Protein AF-A0A9Q8Q4P0-F1 (afdb_monomer_lite)

Sequence (207 aa):
MKGRLTILLLSALLSGCDQTVVKDISVDELSKNLDNPDYLIIDTRPDSLYFGFKDKDAARGGHIKGAMQFTTGWLDFIDENKFNSFVAEKGITKEKTLVFYDSNPDDLDRVTAEFAAKGYSVLAFKEFINYANSDYPMEKYPNYWMSVSPGWVNAALNGEKPESYTSDKKPVIFEVSWGEAEQSKSYSTHIKGAYHFNTDWIENAPV

Structure (mmCIF, N/CA/C/O backbone):
data_AF-A0A9Q8Q4P0-F1
#
_entry.id   AF-A0A9Q8Q4P0-F1
#
loop_
_atom_site.group_PDB
_atom_site.id
_atom_site.type_symbol
_atom_site.label_atom_id
_atom_site.label_alt_id
_atom_site.label_comp_id
_atom_site.label_asym_id
_atom_site.label_entity_id
_atom_site.label_seq_id
_atom_site.pdbx_PDB_ins_code
_atom_site.Cartn_x
_atom_site.Cartn_y
_atom_site.Cartn_z
_atom_site.occupancy
_atom_site.B_iso_or_equiv
_atom_site.auth_seq_id
_atom_site.auth_comp_id
_atom_site.auth_asym_id
_atom_site.auth_atom_id
_atom_site.pdbx_PDB_model_num
ATOM 1 N N . MET A 1 1 ? 9.573 45.483 64.066 1.00 41.41 1 MET A N 1
ATOM 2 C CA . MET A 1 1 ? 8.851 45.192 62.808 1.00 41.41 1 MET A CA 1
ATOM 3 C C . MET A 1 1 ? 9.676 44.215 61.982 1.00 41.41 1 MET A C 1
ATOM 5 O O . MET A 1 1 ? 10.711 44.606 61.466 1.00 41.41 1 MET A O 1
ATOM 9 N N . LYS A 1 2 ? 9.284 42.939 61.920 1.00 37.47 2 LYS A N 1
ATOM 10 C CA . LYS A 1 2 ? 9.873 41.940 61.013 1.00 37.47 2 LYS A CA 1
ATOM 11 C C . LYS A 1 2 ? 8.716 41.327 60.228 1.00 37.47 2 LYS A C 1
ATOM 13 O O . LYS A 1 2 ? 7.885 40.641 60.815 1.00 37.47 2 LYS A O 1
ATOM 18 N N . GLY A 1 3 ? 8.611 41.682 58.948 1.00 38.00 3 GLY A N 1
ATOM 19 C CA . GLY A 1 3 ? 7.573 41.184 58.048 1.00 38.00 3 GLY A CA 1
ATOM 20 C C . GLY A 1 3 ? 7.819 39.717 57.706 1.00 38.00 3 GLY A C 1
ATOM 21 O O . GLY A 1 3 ? 8.943 39.336 57.386 1.00 38.00 3 GLY A O 1
ATOM 22 N N . ARG A 1 4 ? 6.774 38.893 57.808 1.00 42.78 4 ARG A N 1
ATOM 23 C CA . ARG A 1 4 ? 6.768 37.522 57.289 1.00 42.78 4 ARG A CA 1
ATOM 24 C C . ARG A 1 4 ? 6.482 37.585 55.790 1.00 42.78 4 ARG A C 1
ATOM 26 O O . ARG A 1 4 ? 5.443 38.096 55.389 1.00 42.78 4 ARG A O 1
ATOM 33 N N . LEU A 1 5 ? 7.418 37.083 54.992 1.00 37.91 5 LEU A N 1
ATOM 34 C CA . LEU A 1 5 ? 7.268 36.901 53.554 1.00 37.91 5 LEU A CA 1
ATOM 35 C C . LEU A 1 5 ? 6.547 35.568 53.316 1.00 37.91 5 LEU A C 1
ATOM 37 O O . LEU A 1 5 ? 7.094 34.505 53.605 1.00 37.91 5 LEU A O 1
ATOM 41 N N . THR A 1 6 ? 5.306 35.629 52.845 1.00 40.50 6 THR A N 1
ATOM 42 C CA . THR A 1 6 ? 4.522 34.453 52.452 1.00 40.50 6 THR A CA 1
ATOM 43 C C . THR A 1 6 ? 4.899 34.083 51.019 1.00 40.50 6 THR A C 1
ATOM 45 O O . THR A 1 6 ? 4.627 34.844 50.095 1.00 40.50 6 THR A O 1
ATOM 48 N N . ILE A 1 7 ? 5.546 32.933 50.828 1.00 44.22 7 ILE A N 1
ATOM 49 C CA . ILE A 1 7 ? 5.827 32.375 49.500 1.00 44.22 7 ILE A CA 1
ATOM 50 C C . ILE A 1 7 ? 4.577 31.612 49.052 1.00 44.22 7 ILE A C 1
ATOM 52 O O . ILE A 1 7 ? 4.238 30.580 49.630 1.00 44.22 7 ILE A O 1
ATOM 56 N N . LEU A 1 8 ? 3.879 32.135 48.042 1.00 40.22 8 LEU A N 1
ATOM 57 C CA . LEU A 1 8 ? 2.845 31.402 47.314 1.00 40.22 8 LEU A CA 1
ATOM 58 C C . LEU A 1 8 ? 3.550 30.467 46.318 1.00 40.22 8 LEU A C 1
ATOM 60 O O . LEU A 1 8 ? 4.128 30.925 45.333 1.00 40.22 8 LEU A O 1
ATOM 64 N N . LEU A 1 9 ? 3.524 29.162 46.582 1.00 41.47 9 LEU A N 1
ATOM 65 C CA . LEU A 1 9 ? 3.905 28.139 45.609 1.00 41.47 9 LEU A CA 1
ATOM 66 C C . LEU A 1 9 ? 2.768 27.998 44.594 1.00 41.47 9 LEU A C 1
ATOM 68 O O . LEU A 1 9 ? 1.732 27.404 44.881 1.00 41.47 9 LEU A O 1
ATOM 72 N N . LEU A 1 10 ? 2.962 28.583 43.415 1.00 41.59 10 LEU A N 1
ATOM 73 C CA . LEU A 1 10 ? 2.099 28.381 42.260 1.00 41.59 10 LEU A CA 1
ATOM 74 C C . LEU A 1 10 ? 2.480 27.033 41.629 1.00 41.59 10 LEU A C 1
ATOM 76 O O . LEU A 1 10 ? 3.472 26.929 40.910 1.00 41.59 10 LEU A O 1
ATOM 80 N N . SER A 1 11 ? 1.735 25.977 41.949 1.00 46.56 11 SER A N 1
ATOM 81 C CA . SER A 1 11 ? 1.885 24.670 41.312 1.00 46.56 11 SER A CA 1
ATOM 82 C C . SER A 1 11 ? 1.412 24.755 39.862 1.00 46.56 11 SER A C 1
ATOM 84 O O . SER A 1 11 ? 0.212 24.781 39.591 1.00 46.56 11 SER A O 1
ATOM 86 N N . ALA A 1 12 ? 2.364 24.811 38.931 1.00 48.69 12 ALA A N 1
ATOM 87 C CA . ALA A 1 12 ? 2.112 24.593 37.516 1.00 48.69 12 ALA A CA 1
ATOM 88 C C . ALA A 1 12 ? 1.668 23.135 37.318 1.00 48.69 12 ALA A C 1
ATOM 90 O O . ALA A 1 12 ? 2.467 22.207 37.434 1.00 48.69 12 ALA A O 1
ATOM 91 N N . LEU A 1 13 ? 0.378 22.936 37.049 1.00 44.25 13 LEU A N 1
ATOM 92 C CA . LEU A 1 13 ? -0.150 21.685 36.515 1.00 44.25 13 LEU A CA 1
ATOM 93 C C . LEU A 1 13 ? 0.353 21.554 35.073 1.00 44.25 13 LEU A C 1
ATOM 95 O O . LEU A 1 13 ? -0.259 22.062 34.136 1.00 44.25 13 LEU A O 1
ATOM 99 N N . LEU A 1 14 ? 1.501 20.899 34.907 1.00 47.03 14 LEU A N 1
ATOM 100 C CA . LEU A 1 14 ? 1.898 20.323 33.629 1.00 47.03 14 LEU A CA 1
ATOM 101 C C . LEU A 1 14 ? 0.852 19.256 33.299 1.00 47.03 14 LEU A C 1
ATOM 103 O O . LEU A 1 14 ? 0.853 18.176 33.886 1.00 47.03 14 LEU A O 1
ATOM 107 N N . SER A 1 15 ? -0.086 19.598 32.415 1.00 50.66 15 SER A N 1
ATOM 108 C CA . SER A 1 15 ? -0.970 18.611 31.799 1.00 50.66 15 SER A CA 1
ATOM 109 C C . SER A 1 15 ? -0.067 17.646 31.041 1.00 50.66 15 SER A C 1
ATOM 111 O O . SER A 1 15 ? 0.605 18.044 30.090 1.00 50.66 15 SER A O 1
ATOM 113 N N . GLY A 1 16 ? 0.041 16.418 31.546 1.00 46.06 16 GLY A N 1
ATOM 114 C CA . GLY A 1 16 ? 0.789 15.363 30.884 1.00 46.06 16 GLY A CA 1
ATOM 115 C C . GLY A 1 16 ? 0.245 15.166 29.474 1.00 46.06 16 GLY A C 1
ATOM 116 O O . GLY A 1 16 ? -0.963 15.247 29.256 1.00 46.06 16 GLY A O 1
ATOM 117 N N . CYS A 1 17 ? 1.138 14.925 28.516 1.00 46.09 17 CYS A N 1
ATOM 118 C CA . CYS A 1 17 ? 0.748 14.259 27.283 1.00 46.09 17 CYS A CA 1
ATOM 119 C C . CYS A 1 17 ? 0.148 12.911 27.686 1.00 46.09 17 CYS A C 1
ATOM 121 O O . CYS A 1 17 ? 0.896 11.995 28.029 1.00 46.09 17 CYS A O 1
ATOM 123 N N . ASP A 1 18 ? -1.178 12.797 27.680 1.00 48.81 18 ASP A N 1
ATOM 124 C CA . ASP A 1 18 ? -1.826 11.496 27.620 1.00 48.81 18 ASP A CA 1
ATOM 125 C C . ASP A 1 18 ? -1.389 10.881 26.292 1.00 48.81 18 ASP A C 1
ATOM 127 O O . ASP A 1 18 ? -1.921 11.197 25.227 1.00 48.81 18 ASP A O 1
ATOM 131 N N . GLN A 1 19 ? -0.351 10.045 26.344 1.00 53.78 19 GLN A N 1
ATOM 132 C CA . GLN A 1 19 ? -0.076 9.111 25.268 1.00 53.78 19 GLN A CA 1
ATOM 133 C C . GLN A 1 19 ? -1.293 8.197 25.207 1.00 53.78 19 GLN A C 1
ATOM 135 O O . GLN A 1 19 ? -1.475 7.308 26.039 1.00 53.78 19 GLN A O 1
ATOM 140 N N . THR A 1 20 ? -2.190 8.499 24.275 1.00 64.62 20 THR A N 1
ATOM 141 C CA . THR A 1 20 ? -3.360 7.685 23.991 1.00 64.62 20 THR A CA 1
ATOM 142 C C . THR A 1 20 ? -2.843 6.333 23.528 1.00 64.62 20 THR A C 1
ATOM 144 O O . THR A 1 20 ? -2.327 6.193 22.425 1.00 64.62 20 THR A O 1
ATOM 147 N N . VAL A 1 21 ? -2.911 5.342 24.418 1.00 82.31 21 VAL A N 1
ATOM 148 C CA . VAL A 1 21 ? -2.514 3.970 24.104 1.00 82.31 21 VAL A CA 1
ATOM 149 C C . VAL A 1 21 ? -3.413 3.482 22.972 1.00 82.31 21 VAL A C 1
ATOM 151 O O . VAL A 1 21 ? -4.624 3.327 23.164 1.00 82.31 21 VAL A O 1
ATOM 154 N N . VAL A 1 22 ? -2.823 3.276 21.793 1.00 93.75 22 VAL A N 1
ATOM 155 C CA . VAL A 1 22 ? -3.514 2.705 20.635 1.00 93.75 22 VAL A CA 1
ATOM 156 C C . VAL A 1 22 ? -3.961 1.293 21.001 1.00 93.75 22 VAL A C 1
ATOM 158 O O . VAL A 1 22 ? -3.183 0.502 21.535 1.00 93.75 22 VAL A O 1
ATOM 161 N N . LYS A 1 23 ? -5.239 0.993 20.762 1.00 96.94 23 LYS A N 1
ATOM 162 C CA . LYS A 1 23 ? -5.812 -0.325 21.047 1.00 96.94 23 LYS A CA 1
ATOM 163 C C . LYS A 1 23 ? -5.684 -1.227 19.830 1.00 96.94 23 LYS A C 1
ATOM 165 O O . LYS A 1 23 ? -5.865 -0.777 18.702 1.00 96.94 23 LYS A O 1
ATOM 170 N N . ASP A 1 24 ? -5.459 -2.507 20.082 1.00 98.06 24 ASP A N 1
ATOM 171 C CA . ASP A 1 24 ? -5.477 -3.523 19.038 1.00 98.06 24 ASP A CA 1
ATOM 172 C C . ASP A 1 24 ? -6.920 -3.972 18.760 1.00 98.06 24 ASP A C 1
ATOM 174 O O . ASP A 1 24 ? -7.733 -4.070 19.684 1.00 98.06 24 ASP A O 1
ATOM 178 N N . ILE A 1 25 ? -7.231 -4.270 17.497 1.00 98.56 25 ILE A N 1
ATOM 179 C CA . ILE A 1 25 ? -8.488 -4.909 17.083 1.00 98.56 25 ILE A CA 1
ATOM 180 C C . ILE A 1 25 ? -8.227 -6.367 16.696 1.00 98.56 25 ILE A C 1
ATOM 182 O O . ILE A 1 25 ? -7.258 -6.684 16.006 1.00 98.56 25 ILE A O 1
ATOM 186 N N . SER A 1 26 ? -9.095 -7.272 17.147 1.00 98.44 26 SER A N 1
ATOM 187 C CA . SER A 1 26 ? -9.004 -8.694 16.793 1.00 98.44 26 SER A CA 1
ATOM 188 C C . SER A 1 26 ? -9.532 -8.970 15.381 1.00 98.44 26 SER A C 1
ATOM 190 O O . SER A 1 26 ? -10.348 -8.216 14.849 1.00 98.44 26 SER A O 1
ATOM 192 N N . VAL A 1 27 ? -9.136 -10.103 14.794 1.00 98.12 27 VAL A N 1
ATOM 193 C CA . VAL A 1 27 ? -9.682 -10.575 13.507 1.00 98.12 27 VAL A CA 1
ATOM 194 C C . VAL A 1 27 ? -11.208 -10.705 13.554 1.00 98.12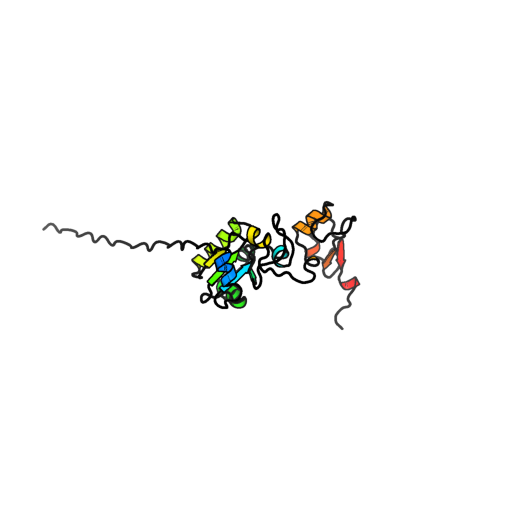 27 VAL A C 1
ATOM 196 O O . VAL A 1 27 ? -11.888 -10.291 12.614 1.00 98.12 27 VAL A O 1
ATOM 199 N N . ASP A 1 28 ? -11.756 -11.228 14.653 1.00 97.88 28 ASP A N 1
ATOM 200 C CA . ASP A 1 28 ? -13.200 -11.411 14.830 1.00 97.88 28 ASP A CA 1
ATOM 201 C C . ASP A 1 28 ? -13.952 -10.077 14.874 1.00 97.88 28 ASP A C 1
ATOM 203 O O . ASP A 1 28 ? -15.042 -9.945 14.314 1.00 97.88 28 ASP A O 1
ATOM 207 N N . GLU A 1 29 ? -13.391 -9.082 15.561 1.00 98.25 29 GLU A N 1
ATOM 208 C CA . GLU A 1 29 ? -13.991 -7.753 15.678 1.00 98.25 29 GLU A CA 1
ATOM 209 C C . GLU A 1 29 ? -13.895 -6.970 14.369 1.00 98.25 29 GLU A C 1
ATOM 211 O O . GLU A 1 29 ? -14.890 -6.380 13.943 1.00 98.25 29 GLU A O 1
ATOM 216 N N . LEU A 1 30 ? -12.749 -7.033 13.685 1.00 98.50 30 LEU A N 1
ATOM 217 C CA . LEU A 1 30 ? -12.594 -6.461 12.350 1.00 98.50 30 LEU A CA 1
ATOM 218 C C . LEU A 1 30 ? -13.595 -7.082 11.371 1.00 98.50 30 LEU A C 1
ATOM 220 O O . LEU A 1 30 ? -14.296 -6.366 10.659 1.00 98.50 30 LEU A O 1
ATOM 224 N N . SER A 1 31 ? -13.721 -8.412 11.387 1.00 97.62 31 SER A N 1
ATOM 225 C CA . SER A 1 31 ? -14.616 -9.151 10.488 1.00 97.62 31 SER A CA 1
ATOM 226 C C . SER A 1 31 ? -16.087 -8.763 10.665 1.00 97.62 31 SER A C 1
ATOM 228 O O . SER A 1 31 ? -16.830 -8.718 9.688 1.00 97.62 31 SER A O 1
ATOM 230 N N . LYS A 1 32 ? -16.514 -8.430 11.890 1.00 98.06 32 LYS A N 1
ATOM 231 C CA . LYS A 1 32 ? -17.877 -7.940 12.175 1.00 98.06 32 LYS A CA 1
ATOM 232 C C . LYS A 1 32 ? -18.133 -6.521 11.663 1.00 98.06 32 LYS A C 1
ATOM 234 O O . LYS A 1 32 ? -19.293 -6.151 11.509 1.00 98.06 32 LYS A O 1
ATOM 239 N N . ASN A 1 33 ? -17.081 -5.741 11.417 1.00 98.19 33 ASN A N 1
ATOM 240 C CA . ASN A 1 33 ? -17.166 -4.330 11.044 1.00 98.19 33 ASN A CA 1
ATOM 241 C C . ASN A 1 33 ? -16.731 -4.041 9.595 1.00 98.19 33 ASN A C 1
ATOM 243 O O . ASN A 1 33 ? -16.664 -2.875 9.225 1.00 98.19 33 ASN A O 1
ATOM 247 N N . LEU A 1 34 ? -16.482 -5.060 8.758 1.00 97.88 34 LEU A N 1
ATOM 248 C CA . LEU A 1 34 ? -16.036 -4.863 7.365 1.00 97.88 34 LEU A CA 1
ATOM 249 C C . LEU A 1 34 ? -16.976 -3.978 6.537 1.00 97.88 34 LEU A C 1
ATOM 251 O O . LEU A 1 34 ? -16.515 -3.172 5.738 1.00 97.88 34 LEU A O 1
ATOM 255 N N . ASP A 1 35 ? -18.287 -4.125 6.735 1.00 96.88 35 ASP A N 1
ATOM 256 C CA . ASP A 1 35 ? -19.305 -3.349 6.022 1.00 96.88 35 ASP A CA 1
ATOM 257 C C . ASP A 1 35 ? -19.925 -2.247 6.923 1.00 96.88 35 ASP A C 1
ATOM 259 O O . ASP A 1 35 ? -20.981 -1.698 6.603 1.00 96.88 35 ASP A O 1
ATOM 263 N N . ASN A 1 36 ? -19.301 -1.928 8.069 1.00 97.81 36 ASN A N 1
ATOM 264 C CA . ASN A 1 36 ? -19.770 -0.882 8.981 1.00 97.81 36 ASN A CA 1
ATOM 265 C C . ASN A 1 36 ? -19.296 0.506 8.495 1.00 97.81 36 ASN A C 1
ATOM 267 O O . ASN A 1 36 ? -18.091 0.754 8.494 1.00 97.81 36 ASN A O 1
ATOM 271 N N . PRO A 1 37 ? -20.201 1.438 8.132 1.00 96.12 37 PRO A N 1
ATOM 272 C CA . PRO A 1 37 ? -19.820 2.751 7.598 1.00 96.12 37 PRO A CA 1
ATOM 273 C C . PRO A 1 37 ? -19.101 3.662 8.607 1.00 96.12 37 PRO A C 1
ATOM 275 O O . PRO A 1 37 ? -18.442 4.619 8.191 1.00 96.12 37 PRO A O 1
ATOM 278 N N . ASP A 1 38 ? -19.208 3.369 9.906 1.00 97.38 38 ASP A N 1
ATOM 279 C CA . ASP A 1 38 ? -18.510 4.105 10.965 1.00 97.38 38 ASP A CA 1
ATOM 280 C C . ASP A 1 38 ? -17.034 3.685 11.080 1.00 97.38 38 ASP A C 1
ATOM 282 O O . ASP A 1 38 ? -16.240 4.370 11.728 1.00 97.38 38 ASP A O 1
ATOM 286 N N . TYR A 1 39 ? -16.648 2.576 10.440 1.00 98.38 39 TYR A N 1
ATOM 287 C CA . TYR A 1 39 ? -15.279 2.079 10.400 1.00 98.38 39 TYR A CA 1
ATOM 288 C C . TYR A 1 39 ? -14.638 2.413 9.057 1.00 98.38 39 TYR A C 1
ATOM 290 O O . TYR A 1 39 ? -15.251 2.312 7.994 1.00 98.38 39 TYR A O 1
ATOM 298 N N . LEU A 1 40 ? -13.366 2.794 9.102 1.00 98.56 40 LEU A N 1
ATOM 299 C CA . LEU A 1 40 ? -12.539 2.938 7.914 1.00 98.56 40 LEU A CA 1
ATOM 300 C C . LEU A 1 40 ? -11.301 2.070 8.070 1.00 98.56 40 LEU A C 1
ATOM 302 O O . LEU A 1 40 ? -10.452 2.338 8.918 1.00 98.56 40 LEU A O 1
ATOM 306 N N . ILE A 1 41 ? -11.216 1.030 7.247 1.00 98.81 41 ILE A N 1
ATOM 307 C CA . ILE A 1 41 ? -10.069 0.128 7.203 1.00 98.81 41 ILE A CA 1
ATOM 308 C C . ILE A 1 41 ? -9.043 0.724 6.241 1.00 98.81 41 ILE A C 1
ATOM 310 O O . ILE A 1 41 ? -9.385 1.111 5.121 1.00 98.81 41 ILE A O 1
ATOM 314 N N . ILE A 1 42 ? -7.796 0.825 6.683 1.00 98.88 42 ILE A N 1
ATOM 315 C CA . ILE A 1 42 ? -6.738 1.545 5.980 1.00 98.88 42 ILE A CA 1
ATOM 316 C C . ILE A 1 42 ? -5.518 0.632 5.861 1.00 98.88 42 ILE A C 1
ATOM 318 O O . ILE A 1 42 ? -4.913 0.258 6.864 1.00 98.88 42 ILE A O 1
ATOM 322 N N . ASP A 1 43 ? -5.176 0.280 4.622 1.00 98.88 43 ASP A N 1
ATOM 323 C CA . ASP A 1 43 ? -3.937 -0.420 4.283 1.00 98.88 43 ASP A CA 1
ATOM 324 C C . ASP A 1 43 ? -2.793 0.588 4.200 1.00 98.88 43 ASP A C 1
ATOM 326 O O . ASP A 1 43 ? -2.852 1.524 3.388 1.00 98.88 43 ASP A O 1
ATOM 330 N N . THR A 1 44 ? -1.766 0.400 5.029 1.00 98.62 44 THR A N 1
ATOM 331 C CA . THR A 1 44 ? -0.605 1.298 5.068 1.00 98.62 44 THR A CA 1
ATOM 332 C C . THR A 1 44 ? 0.651 0.746 4.413 1.00 98.62 44 THR A C 1
ATOM 334 O O . THR A 1 44 ? 1.671 1.441 4.316 1.00 98.62 44 THR A O 1
ATOM 337 N N . ARG A 1 45 ? 0.544 -0.454 3.844 1.00 98.56 45 ARG A N 1
ATOM 338 C CA . ARG A 1 45 ? 1.635 -1.123 3.140 1.00 98.56 45 ARG A CA 1
ATOM 339 C C . ARG A 1 45 ? 1.936 -0.444 1.795 1.00 98.56 45 ARG A C 1
ATOM 341 O O . ARG A 1 45 ? 1.153 0.378 1.311 1.00 98.56 45 ARG A O 1
ATOM 348 N N . PRO A 1 46 ? 3.060 -0.795 1.142 1.00 97.06 46 PRO A N 1
ATOM 349 C CA . PRO A 1 46 ? 3.383 -0.307 -0.194 1.00 97.06 46 PRO A CA 1
ATOM 350 C C . PRO A 1 46 ? 2.302 -0.599 -1.240 1.00 97.06 46 PRO A C 1
ATOM 352 O O . PRO A 1 46 ? 1.700 -1.675 -1.259 1.00 97.06 46 PRO A O 1
ATOM 355 N N . ASP A 1 47 ? 2.161 0.319 -2.195 1.00 96.06 47 ASP A N 1
ATOM 356 C CA . ASP A 1 47 ? 1.107 0.313 -3.212 1.00 96.06 47 ASP A CA 1
ATOM 357 C C . ASP A 1 47 ? 0.968 -1.007 -3.973 1.00 96.06 47 ASP A C 1
ATOM 359 O O . ASP A 1 47 ? -0.139 -1.494 -4.181 1.00 96.06 47 ASP A O 1
ATOM 363 N N . SER A 1 48 ? 2.083 -1.647 -4.334 1.00 97.00 48 SER A N 1
ATOM 364 C CA . SER A 1 48 ? 2.044 -2.935 -5.032 1.00 97.00 48 SER A CA 1
ATOM 365 C C . SER A 1 48 ? 1.337 -4.027 -4.219 1.00 97.00 48 SER A C 1
ATOM 367 O O . SER A 1 48 ? 0.634 -4.864 -4.789 1.00 97.00 48 SER A O 1
ATOM 369 N N . LEU A 1 49 ? 1.508 -4.027 -2.892 1.00 98.06 49 LEU A N 1
ATOM 370 C CA . LEU A 1 49 ? 0.872 -5.008 -2.012 1.00 98.06 49 LEU A CA 1
ATOM 371 C C . LEU A 1 49 ? -0.630 -4.747 -1.899 1.00 98.06 49 LEU A C 1
ATOM 373 O O . LEU A 1 49 ? -1.413 -5.688 -2.032 1.00 98.06 49 LEU A O 1
ATOM 377 N N . TYR A 1 50 ? -1.026 -3.476 -1.764 1.00 98.50 50 TYR A N 1
ATOM 378 C CA . TYR A 1 50 ? -2.431 -3.073 -1.849 1.00 98.50 50 TYR A CA 1
ATOM 379 C C . TYR A 1 50 ? -3.033 -3.500 -3.196 1.00 98.50 50 TYR A C 1
ATOM 381 O O . TYR A 1 50 ? -4.105 -4.100 -3.239 1.00 98.50 50 TYR A O 1
ATOM 389 N N . PHE A 1 51 ? -2.328 -3.285 -4.310 1.00 98.38 51 PHE A N 1
ATOM 390 C CA . PHE A 1 51 ? -2.866 -3.582 -5.637 1.00 98.38 51 PHE A CA 1
ATOM 391 C C . PHE A 1 51 ? -3.127 -5.064 -5.885 1.00 98.38 51 PHE A C 1
ATOM 393 O O . PHE A 1 51 ? -4.085 -5.394 -6.585 1.00 98.38 51 PHE A O 1
ATOM 400 N N . GLY A 1 52 ? -2.318 -5.963 -5.328 1.00 98.25 52 GLY A N 1
ATOM 401 C CA . GLY A 1 52 ? -2.557 -7.394 -5.501 1.00 98.25 52 GLY A CA 1
ATOM 402 C C . GLY A 1 52 ? -1.356 -8.305 -5.325 1.00 98.25 52 GLY A C 1
ATOM 403 O O . GLY A 1 52 ? -1.556 -9.519 -5.266 1.00 98.25 52 GLY A O 1
ATOM 404 N N . PHE A 1 53 ? -0.139 -7.761 -5.239 1.00 98.44 53 PHE A N 1
ATOM 405 C CA . PHE A 1 53 ? 1.047 -8.568 -4.966 1.00 98.44 53 PHE A CA 1
ATOM 406 C C . PHE A 1 53 ? 1.000 -9.136 -3.546 1.00 98.44 53 PHE A C 1
ATOM 408 O O . PHE A 1 53 ? 0.434 -8.530 -2.631 1.00 98.44 53 PHE A O 1
ATOM 415 N N . LYS A 1 54 ? 1.583 -10.321 -3.358 1.00 97.56 54 LYS A N 1
ATOM 416 C CA . LYS A 1 54 ? 1.661 -10.946 -2.037 1.00 97.56 54 LYS A CA 1
ATOM 417 C C . LYS A 1 54 ? 2.723 -10.295 -1.169 1.00 97.56 54 LYS A C 1
ATOM 419 O O . LYS A 1 54 ? 3.809 -9.951 -1.632 1.00 97.56 54 LYS A O 1
ATOM 424 N N . ASP A 1 55 ? 2.399 -10.207 0.113 1.00 96.69 55 ASP A N 1
ATOM 425 C CA . ASP A 1 55 ? 3.390 -9.959 1.149 1.00 96.69 55 ASP A CA 1
ATOM 426 C C . ASP A 1 55 ? 4.323 -11.172 1.318 1.00 96.69 55 ASP A C 1
ATOM 428 O O . ASP A 1 55 ? 3.969 -12.288 0.925 1.00 96.69 55 ASP A O 1
ATOM 432 N N . LYS A 1 56 ? 5.498 -10.968 1.922 1.00 91.38 56 LYS A N 1
ATOM 433 C CA . LYS A 1 56 ? 6.589 -11.953 2.017 1.00 91.38 56 LYS A CA 1
ATOM 434 C C . LYS A 1 56 ? 6.162 -13.285 2.647 1.00 91.38 56 LYS A C 1
ATOM 436 O O . LYS A 1 56 ? 6.683 -14.322 2.246 1.00 91.38 56 LYS A O 1
ATOM 441 N N . ASP A 1 57 ? 5.173 -13.262 3.537 1.00 96.00 57 ASP A N 1
ATOM 442 C CA . ASP A 1 57 ? 4.661 -14.441 4.250 1.00 96.00 57 ASP A CA 1
ATO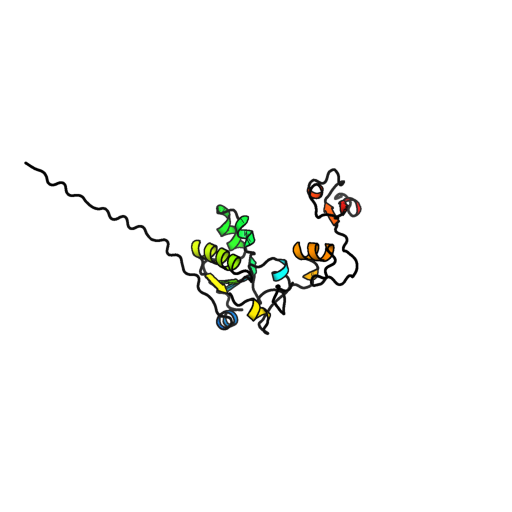M 443 C C . ASP A 1 57 ? 3.149 -14.665 4.049 1.00 96.00 57 ASP A C 1
ATOM 445 O O . ASP A 1 57 ? 2.520 -15.458 4.755 1.00 96.00 57 ASP A O 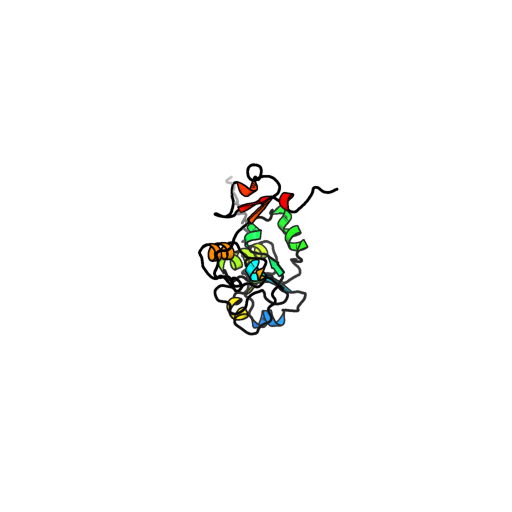1
ATOM 449 N N . ALA A 1 58 ? 2.552 -13.970 3.074 1.00 97.88 58 ALA A N 1
ATOM 450 C CA . ALA A 1 58 ? 1.134 -14.081 2.762 1.00 97.88 58 ALA A CA 1
ATOM 451 C C . ALA A 1 58 ? 0.874 -15.092 1.630 1.00 97.88 58 ALA A C 1
ATOM 453 O O . ALA A 1 58 ? 1.505 -15.079 0.570 1.00 97.88 58 ALA A O 1
ATOM 454 N N . ALA A 1 59 ? -0.127 -15.947 1.821 1.00 97.62 59 ALA A N 1
ATOM 455 C CA . ALA A 1 59 ? -0.613 -16.899 0.829 1.00 97.62 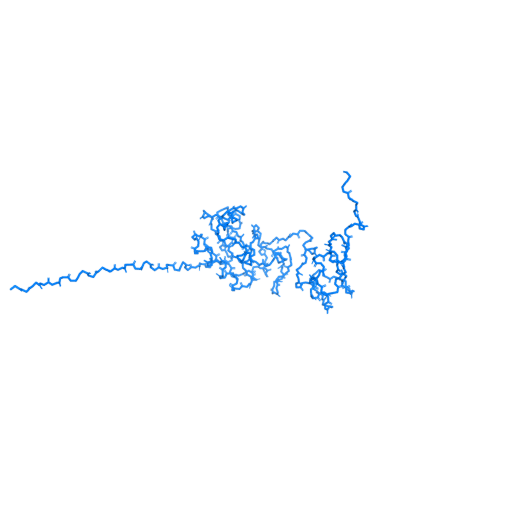59 ALA A CA 1
ATOM 456 C C . ALA A 1 59 ? -1.419 -16.202 -0.277 1.00 97.62 59 ALA A C 1
ATOM 458 O O . ALA A 1 59 ? -1.424 -16.654 -1.426 1.00 97.62 59 ALA A O 1
ATOM 459 N N . ARG A 1 60 ? -2.078 -15.087 0.062 1.00 97.81 60 ARG A N 1
ATOM 460 C CA . ARG A 1 60 ? -2.920 -14.275 -0.825 1.00 97.81 60 ARG A CA 1
ATOM 461 C C . ARG A 1 60 ? -2.426 -12.829 -0.845 1.00 97.81 60 ARG A C 1
ATOM 463 O O . ARG A 1 60 ? -1.925 -12.327 0.154 1.00 97.81 60 ARG A O 1
ATOM 470 N N . GLY A 1 61 ? -2.539 -12.185 -2.004 1.00 97.81 61 GLY A N 1
ATOM 471 C CA . GLY A 1 61 ? -2.131 -10.794 -2.211 1.00 97.81 61 GLY A CA 1
ATOM 472 C C . GLY A 1 61 ? -3.331 -9.862 -2.309 1.00 97.81 61 GLY A C 1
ATOM 473 O O . GLY A 1 61 ? -4.468 -10.327 -2.428 1.00 97.81 61 GLY A O 1
ATOM 474 N N . GLY A 1 62 ? -3.065 -8.558 -2.285 1.00 98.44 62 GLY A N 1
ATOM 475 C CA . GLY A 1 62 ? -4.095 -7.526 -2.221 1.00 98.44 62 GLY A CA 1
ATOM 476 C C . GLY A 1 62 ? -4.370 -7.067 -0.795 1.00 98.44 62 GLY A C 1
ATOM 477 O O . GLY A 1 62 ? -3.531 -7.235 0.093 1.00 98.44 62 GLY A O 1
ATOM 478 N N . HIS A 1 63 ? -5.548 -6.497 -0.584 1.00 98.81 63 HIS A N 1
ATOM 479 C CA . HIS A 1 63 ? -5.953 -5.800 0.634 1.00 98.81 63 HIS A CA 1
ATOM 480 C C . HIS A 1 63 ? -7.207 -6.418 1.257 1.00 98.81 63 HIS A C 1
ATOM 482 O O . HIS A 1 63 ? -7.931 -7.181 0.619 1.00 98.81 63 HIS A O 1
ATOM 488 N N . ILE A 1 64 ? -7.470 -6.096 2.524 1.00 98.81 64 ILE A N 1
ATOM 489 C CA . ILE A 1 64 ? -8.735 -6.431 3.196 1.00 98.81 64 ILE A CA 1
ATOM 490 C C . ILE A 1 64 ? -9.895 -5.798 2.417 1.00 98.81 64 ILE A C 1
ATOM 492 O O . ILE A 1 64 ? -9.793 -4.643 2.005 1.00 98.81 64 ILE A O 1
ATOM 496 N N . LYS A 1 65 ? -10.991 -6.542 2.214 1.00 98.44 65 LYS A N 1
ATOM 497 C CA . LYS A 1 65 ? -12.172 -6.059 1.476 1.00 98.44 65 LYS A CA 1
ATOM 498 C C . LYS A 1 65 ? -12.633 -4.690 2.000 1.00 98.44 65 LYS A C 1
ATOM 500 O O . LYS A 1 65 ? -12.849 -4.540 3.201 1.00 98.44 65 LYS A O 1
ATOM 505 N N . GLY A 1 66 ? -12.808 -3.721 1.101 1.00 97.50 66 GLY A N 1
ATOM 506 C CA . GLY A 1 66 ? -13.264 -2.368 1.435 1.00 97.50 66 GLY A CA 1
ATOM 507 C C . GLY A 1 66 ? -12.202 -1.454 2.060 1.00 97.50 66 GLY A C 1
ATOM 508 O O . GLY A 1 66 ? -12.512 -0.304 2.371 1.00 97.50 66 GLY A O 1
ATOM 509 N N . ALA A 1 67 ? -10.962 -1.923 2.235 1.00 98.50 67 ALA A N 1
ATOM 510 C CA . ALA A 1 67 ? -9.884 -1.084 2.741 1.00 98.50 67 ALA A CA 1
ATOM 511 C C . ALA A 1 67 ? -9.482 -0.011 1.721 1.00 98.50 67 ALA A C 1
ATOM 513 O O . ALA A 1 67 ? -9.331 -0.281 0.526 1.00 98.50 67 ALA A O 1
ATOM 514 N N . MET A 1 68 ? -9.238 1.203 2.207 1.00 97.50 68 MET A N 1
ATOM 515 C CA . MET A 1 68 ? -8.609 2.257 1.416 1.00 97.50 68 MET A CA 1
ATOM 516 C C . MET A 1 68 ? -7.085 2.229 1.567 1.00 97.50 68 MET A C 1
ATOM 518 O O . MET A 1 68 ? -6.557 1.693 2.539 1.00 97.50 68 MET A O 1
ATOM 522 N N . GLN A 1 69 ? -6.379 2.857 0.631 1.00 97.38 69 GLN A N 1
ATOM 523 C CA . GLN A 1 69 ? -4.920 2.934 0.637 1.00 97.38 69 GLN A CA 1
ATOM 524 C C . GLN A 1 69 ? -4.409 4.251 1.232 1.00 97.38 69 GLN A C 1
ATOM 526 O O . GLN A 1 69 ? -4.768 5.342 0.769 1.00 97.38 69 GLN A O 1
ATOM 531 N N . PHE A 1 70 ? -3.506 4.145 2.203 1.00 97.75 70 PHE A N 1
ATOM 532 C CA . PHE A 1 70 ? -2.721 5.260 2.729 1.00 97.75 70 PHE A CA 1
ATOM 533 C C . PHE A 1 70 ? -1.356 4.736 3.173 1.00 97.75 70 PHE A C 1
ATOM 535 O O . PHE A 1 70 ? -1.206 4.341 4.321 1.00 97.75 70 PHE A O 1
ATOM 542 N N . THR A 1 71 ? -0.353 4.691 2.292 1.00 96.81 71 THR A N 1
ATOM 543 C CA . THR A 1 71 ? 0.941 4.128 2.711 1.00 96.81 71 THR A CA 1
ATOM 544 C C . THR A 1 71 ? 1.623 4.996 3.772 1.00 96.81 71 THR A C 1
ATOM 546 O O . THR A 1 71 ? 1.617 6.226 3.670 1.00 96.81 71 THR A O 1
ATOM 549 N N . THR A 1 72 ? 2.243 4.372 4.777 1.00 97.69 72 THR A N 1
ATOM 550 C CA . THR A 1 72 ? 2.900 5.076 5.895 1.00 97.69 72 THR A CA 1
ATOM 551 C C . THR A 1 72 ? 3.941 6.089 5.417 1.00 97.69 72 THR A C 1
ATOM 553 O O . THR A 1 72 ? 4.045 7.182 5.974 1.00 97.69 72 THR A O 1
ATOM 556 N N . GLY A 1 73 ? 4.659 5.782 4.331 1.00 95.31 73 GLY A N 1
ATOM 557 C CA . GLY A 1 73 ? 5.661 6.682 3.753 1.00 95.31 73 GLY A CA 1
ATOM 558 C C . GLY A 1 73 ? 5.104 8.025 3.267 1.00 95.31 73 GLY A C 1
ATOM 559 O O . GLY A 1 73 ? 5.862 8.980 3.126 1.00 95.31 73 GLY A O 1
ATOM 560 N N . TRP A 1 74 ? 3.789 8.157 3.044 1.00 95.75 74 TRP A N 1
ATOM 561 C CA . TRP A 1 74 ? 3.192 9.452 2.698 1.00 95.75 74 TRP A CA 1
ATOM 562 C C . TRP A 1 74 ? 3.324 10.481 3.821 1.00 95.75 74 TRP A C 1
ATOM 564 O O . TRP A 1 74 ? 3.400 11.671 3.522 1.00 95.75 74 TRP A O 1
ATOM 574 N N . LEU A 1 75 ? 3.422 10.054 5.085 1.00 96.19 75 LEU A N 1
ATOM 575 C CA . LEU A 1 75 ? 3.622 10.960 6.221 1.00 96.19 75 LEU A CA 1
ATOM 576 C C . LEU A 1 75 ? 4.871 11.840 6.069 1.00 96.19 75 LEU A C 1
ATOM 578 O O . LEU A 1 75 ? 4.872 12.970 6.542 1.00 96.19 75 LEU A O 1
ATOM 582 N N . ASP A 1 76 ? 5.901 11.363 5.365 1.00 96.00 76 ASP A N 1
ATOM 583 C CA . ASP A 1 76 ? 7.140 12.115 5.129 1.00 96.00 76 ASP A CA 1
ATOM 584 C C . ASP A 1 76 ? 6.980 13.268 4.123 1.00 96.00 76 ASP A C 1
ATOM 586 O O . ASP A 1 76 ? 7.824 14.163 4.057 1.00 96.00 76 ASP A O 1
ATOM 590 N N . PHE A 1 77 ? 5.904 13.258 3.332 1.00 95.12 77 PHE A N 1
ATOM 591 C CA . PHE A 1 77 ? 5.702 14.179 2.208 1.00 95.12 77 PHE A CA 1
ATOM 592 C C . PHE A 1 77 ? 4.441 15.039 2.336 1.00 95.12 77 PHE A C 1
ATOM 594 O O . PHE A 1 77 ? 4.184 15.891 1.481 1.00 95.12 77 PHE A O 1
ATOM 601 N N . ILE A 1 78 ? 3.648 14.838 3.389 1.00 94.75 78 ILE A N 1
ATOM 602 C CA . ILE A 1 78 ? 2.482 15.669 3.676 1.00 94.75 78 ILE A CA 1
ATOM 603 C C . ILE A 1 78 ? 2.952 16.917 4.428 1.00 94.75 78 ILE A C 1
ATOM 605 O O . ILE A 1 78 ? 3.503 16.833 5.520 1.00 94.75 78 ILE A O 1
ATOM 609 N N . ASP A 1 79 ? 2.705 18.094 3.852 1.00 95.31 79 ASP A N 1
ATOM 610 C CA . ASP A 1 79 ? 2.859 19.362 4.573 1.00 95.31 79 ASP A CA 1
ATOM 611 C C . ASP A 1 79 ? 1.914 19.367 5.781 1.00 95.31 79 ASP A C 1
ATOM 613 O O . ASP A 1 79 ? 0.705 19.176 5.621 1.00 95.31 79 ASP A O 1
ATOM 617 N N . GLU A 1 80 ? 2.446 19.614 6.978 1.00 94.06 80 GLU A N 1
ATOM 618 C CA . GLU A 1 80 ? 1.682 19.612 8.231 1.00 94.06 80 GLU A CA 1
ATOM 619 C C . GLU A 1 80 ? 0.456 20.543 8.171 1.00 94.06 80 GLU A C 1
ATOM 621 O O . GLU A 1 80 ? -0.620 20.197 8.659 1.00 94.06 80 GLU A O 1
ATOM 626 N N . ASN A 1 81 ? 0.557 21.685 7.477 1.00 96.19 81 ASN A N 1
ATOM 627 C CA . ASN A 1 81 ? -0.565 22.619 7.315 1.00 96.19 81 ASN A CA 1
ATOM 628 C C . ASN A 1 81 ? -1.670 22.076 6.396 1.00 96.19 81 ASN A C 1
ATOM 630 O O . ASN A 1 81 ? -2.799 22.570 6.423 1.00 96.19 81 ASN A O 1
ATOM 634 N N . LYS A 1 82 ? -1.350 21.080 5.566 1.00 96.31 82 LYS A N 1
ATOM 635 C CA . LYS A 1 82 ? -2.269 20.420 4.629 1.00 96.31 82 LYS A CA 1
ATOM 636 C C . LYS A 1 82 ? -2.696 19.033 5.091 1.00 96.31 82 LYS A C 1
ATOM 638 O O . LYS A 1 82 ? -3.535 18.430 4.422 1.00 96.31 82 LYS A O 1
ATOM 643 N N . PHE A 1 83 ? -2.173 18.534 6.214 1.00 96.31 83 PHE A N 1
ATOM 644 C CA . PHE A 1 83 ? -2.474 17.190 6.701 1.00 96.31 83 PHE A CA 1
ATOM 645 C C . PHE A 1 83 ? -3.980 16.952 6.802 1.00 96.31 83 PHE A C 1
ATOM 647 O O . PHE A 1 83 ? -4.509 16.038 6.174 1.00 96.31 83 PHE A O 1
ATOM 654 N N . ASN A 1 84 ? -4.688 17.827 7.524 1.00 94.19 84 ASN A N 1
ATOM 655 C CA . ASN A 1 84 ? -6.121 17.665 7.765 1.00 94.19 84 ASN A CA 1
ATOM 656 C C . ASN A 1 84 ? -6.944 17.697 6.470 1.00 94.19 84 ASN A C 1
ATOM 658 O O . ASN A 1 84 ? -7.854 16.889 6.320 1.00 94.19 84 ASN A O 1
ATOM 662 N N . SER A 1 85 ? -6.625 18.586 5.521 1.00 95.81 85 SER A N 1
ATOM 663 C CA . SER A 1 85 ? -7.321 18.619 4.228 1.00 95.81 85 SER A CA 1
ATOM 664 C C . SER A 1 85 ? -7.022 17.375 3.391 1.00 95.81 85 SER A C 1
ATOM 666 O O . SER A 1 85 ? -7.940 16.786 2.832 1.00 95.81 85 SER A O 1
ATOM 668 N N . PHE A 1 86 ? -5.762 16.932 3.359 1.00 95.88 86 PHE A N 1
ATOM 669 C CA . PHE A 1 86 ? -5.334 15.780 2.568 1.00 95.88 86 PHE A CA 1
ATOM 670 C C . PHE A 1 86 ? -6.009 14.480 3.018 1.00 95.88 86 PHE A C 1
ATOM 672 O O . PHE A 1 86 ? -6.498 13.712 2.189 1.00 95.88 86 PHE A O 1
ATOM 679 N N . VAL A 1 87 ? -6.060 14.227 4.330 1.00 96.31 87 VAL A N 1
ATOM 680 C CA . VAL A 1 87 ? -6.693 13.008 4.858 1.00 96.31 87 VAL A CA 1
ATOM 681 C C . VAL A 1 87 ? -8.222 13.079 4.754 1.00 96.31 87 VAL A C 1
ATOM 683 O O . VAL A 1 87 ? -8.856 12.078 4.417 1.00 96.31 87 VAL A O 1
ATOM 686 N N . ALA A 1 88 ? -8.819 14.266 4.925 1.00 95.81 88 ALA A N 1
ATOM 687 C CA . ALA A 1 88 ? -10.261 14.460 4.770 1.00 95.81 88 ALA A CA 1
ATOM 688 C C . ALA A 1 88 ? -10.740 14.242 3.324 1.00 95.81 88 ALA A C 1
ATOM 690 O O . ALA A 1 88 ? -11.778 13.615 3.121 1.00 95.81 88 ALA A O 1
ATOM 691 N N . GLU A 1 89 ? -9.973 14.676 2.315 1.00 95.38 89 GLU A N 1
ATOM 692 C CA . GLU A 1 89 ? -10.258 14.406 0.891 1.00 95.38 89 GLU A CA 1
ATOM 693 C C . GLU A 1 89 ? -10.280 12.904 0.564 1.00 95.38 89 GLU A C 1
ATOM 695 O O . GLU A 1 89 ? -10.955 12.477 -0.372 1.00 95.38 89 GLU A O 1
ATOM 700 N N . LYS A 1 90 ? -9.589 12.086 1.366 1.00 92.88 90 LYS A N 1
ATOM 701 C CA . LYS A 1 90 ? -9.606 10.619 1.275 1.00 92.88 90 LYS A CA 1
ATOM 702 C C . LYS A 1 90 ? -10.724 9.967 2.096 1.00 92.88 90 LYS A C 1
ATOM 704 O O . LYS A 1 90 ? -10.843 8.746 2.102 1.00 92.88 90 LYS A O 1
ATOM 709 N N . GLY A 1 91 ? -11.545 10.758 2.786 1.00 94.25 91 GLY A N 1
ATOM 710 C CA . GLY A 1 91 ? -12.632 10.269 3.634 1.00 94.25 91 GLY A CA 1
ATOM 711 C C . GLY A 1 91 ? -12.194 9.795 5.023 1.00 94.25 91 GLY A C 1
ATOM 712 O O . GLY A 1 91 ? -12.986 9.122 5.695 1.00 94.25 91 GLY A O 1
ATOM 713 N N . ILE A 1 92 ? -10.970 10.140 5.446 1.00 97.19 92 ILE A N 1
ATOM 714 C CA . ILE A 1 92 ? -10.457 9.917 6.801 1.00 97.19 92 ILE A CA 1
ATOM 715 C C . ILE A 1 92 ? -10.866 11.114 7.661 1.00 97.19 92 ILE A C 1
ATOM 717 O O . ILE A 1 92 ? -10.384 12.230 7.469 1.00 97.19 92 ILE A O 1
ATOM 721 N N . THR A 1 93 ? -11.774 10.890 8.607 1.00 96.50 93 THR A N 1
ATOM 722 C CA . THR A 1 93 ? -12.346 11.947 9.449 1.00 96.50 93 THR A CA 1
ATOM 723 C C . THR A 1 93 ? -12.392 11.511 10.914 1.00 96.50 93 THR A C 1
ATOM 725 O O . THR A 1 93 ? -12.209 10.334 11.223 1.00 96.50 93 THR A O 1
ATOM 728 N N . LYS A 1 94 ? -12.601 12.458 11.838 1.00 96.50 94 LYS A N 1
ATOM 729 C CA . LYS A 1 94 ? -12.589 12.180 13.288 1.00 96.50 94 LYS A CA 1
ATOM 730 C C . LYS A 1 94 ? -13.849 11.473 13.786 1.00 96.50 94 LYS A C 1
ATOM 732 O O . LYS A 1 94 ? -13.850 10.952 14.896 1.00 96.50 94 LYS A O 1
ATOM 737 N N . GLU A 1 95 ? -14.908 11.466 12.984 1.00 96.50 95 GLU A N 1
ATOM 738 C CA . GLU A 1 95 ? -16.171 10.791 13.284 1.00 96.50 95 GLU A CA 1
ATOM 739 C C . GLU A 1 95 ? -16.068 9.272 13.103 1.00 96.50 95 GLU A C 1
ATOM 741 O O . GLU A 1 95 ? -16.853 8.540 13.699 1.00 96.50 95 GLU A O 1
ATOM 746 N N . LYS A 1 96 ? -15.106 8.800 12.300 1.00 97.19 96 LYS A N 1
ATOM 747 C CA . LYS A 1 96 ? -14.895 7.376 12.037 1.00 97.19 96 LYS A CA 1
ATOM 748 C C . LYS A 1 96 ? -13.923 6.746 13.030 1.00 97.19 96 LYS A C 1
ATOM 750 O O . LYS A 1 96 ? -12.981 7.387 13.500 1.00 97.19 96 LYS A O 1
ATOM 755 N N . THR A 1 97 ? -14.094 5.451 13.264 1.00 98.25 97 THR A N 1
ATOM 756 C CA . THR A 1 97 ? -13.060 4.598 13.852 1.00 98.25 97 THR A CA 1
ATOM 757 C C . THR A 1 97 ? -12.113 4.132 12.750 1.00 98.25 97 THR A C 1
ATOM 759 O O . THR A 1 97 ? -12.515 3.440 11.814 1.00 98.25 97 THR A O 1
ATOM 762 N N . LEU A 1 98 ? -10.846 4.525 12.846 1.00 98.75 98 LEU A N 1
ATOM 763 C CA . LEU A 1 98 ? -9.814 4.173 11.879 1.00 98.75 98 LEU A CA 1
ATOM 764 C C . LEU A 1 98 ? -9.147 2.866 12.299 1.00 98.75 98 LEU A C 1
ATOM 766 O O . LEU A 1 98 ? -8.628 2.770 13.410 1.00 98.75 98 LEU A O 1
ATOM 770 N N . VAL A 1 99 ? -9.134 1.878 11.410 1.00 98.81 99 VAL A N 1
ATOM 771 C CA . VAL A 1 99 ? -8.406 0.623 11.602 1.00 98.81 99 VAL A CA 1
ATOM 772 C C . VAL A 1 99 ? -7.240 0.593 10.628 1.00 98.81 99 VAL A C 1
ATOM 774 O O . VAL A 1 99 ? -7.440 0.361 9.437 1.00 98.81 99 VAL A O 1
ATOM 777 N N . PHE A 1 100 ? -6.028 0.815 11.128 1.00 98.88 100 PHE A N 1
ATOM 778 C CA . PHE A 1 100 ? -4.819 0.707 10.314 1.00 98.88 100 PHE A CA 1
ATOM 779 C C . PHE A 1 100 ? -4.256 -0.706 10.379 1.00 98.88 100 PHE A C 1
ATOM 781 O O . PHE A 1 100 ? -4.308 -1.354 11.429 1.00 98.88 100 PHE A O 1
ATOM 788 N N . TYR A 1 101 ? -3.681 -1.165 9.273 1.00 98.88 101 TYR A N 1
ATOM 789 C CA . TYR A 1 101 ? -2.875 -2.375 9.253 1.00 98.88 101 TYR A CA 1
ATOM 790 C C . TYR A 1 101 ? -1.661 -2.222 8.349 1.00 98.88 101 TYR A C 1
ATOM 792 O O . TYR A 1 101 ? -1.723 -1.619 7.279 1.00 98.88 101 TYR A O 1
ATOM 800 N N . ASP A 1 102 ? -0.583 -2.855 8.788 1.00 98.62 102 ASP A N 1
ATOM 801 C CA . ASP A 1 102 ? 0.662 -2.994 8.056 1.00 98.62 102 ASP A CA 1
ATOM 802 C C . ASP A 1 102 ? 1.256 -4.373 8.361 1.00 98.62 102 ASP A C 1
ATOM 804 O O . ASP A 1 102 ? 0.964 -4.966 9.404 1.00 98.62 102 ASP A O 1
ATOM 808 N N . SER A 1 103 ? 2.081 -4.898 7.460 1.00 97.19 103 SER A N 1
ATOM 809 C CA . SER A 1 103 ? 2.906 -6.074 7.751 1.00 97.19 103 SER A CA 1
ATOM 810 C C . SER A 1 103 ? 4.222 -5.696 8.430 1.00 97.19 103 SER A C 1
ATOM 812 O O . SER A 1 103 ? 4.837 -6.549 9.073 1.00 97.19 103 SER A O 1
ATOM 814 N N . ASN A 1 104 ? 4.634 -4.428 8.340 1.00 97.81 104 ASN A N 1
ATOM 815 C CA . ASN A 1 104 ? 5.733 -3.869 9.109 1.00 97.81 104 ASN A CA 1
ATOM 816 C C . ASN A 1 104 ? 5.209 -3.246 10.423 1.00 97.81 104 ASN A C 1
ATOM 818 O O . ASN A 1 104 ? 4.531 -2.216 10.384 1.00 97.81 104 ASN A O 1
ATOM 822 N N . PRO A 1 105 ? 5.533 -3.820 11.599 1.00 97.00 105 PRO A N 1
ATOM 823 C CA . PRO A 1 105 ? 5.046 -3.306 12.877 1.00 97.00 105 PRO A CA 1
ATOM 824 C C . PRO A 1 105 ? 5.521 -1.877 13.172 1.00 97.00 105 PRO A C 1
ATOM 826 O O . PRO A 1 105 ? 4.760 -1.107 13.749 1.00 97.00 105 PRO A O 1
ATOM 829 N N . ASP A 1 106 ? 6.723 -1.496 12.731 1.00 97.94 106 ASP A N 1
ATOM 830 C CA . ASP A 1 106 ? 7.253 -0.149 12.973 1.00 97.94 106 ASP A CA 1
ATOM 831 C C . ASP A 1 106 ? 6.460 0.910 12.187 1.00 97.94 106 ASP A C 1
ATOM 833 O O . ASP A 1 106 ? 6.176 1.996 12.697 1.00 97.94 106 ASP A O 1
ATOM 837 N N . ASP A 1 107 ? 6.058 0.584 10.954 1.00 98.38 107 ASP A N 1
ATOM 838 C CA . ASP A 1 107 ? 5.234 1.469 10.126 1.00 98.38 107 ASP A CA 1
ATOM 839 C C . ASP A 1 107 ? 3.810 1.586 10.690 1.00 98.38 107 ASP A C 1
ATOM 841 O O . ASP A 1 107 ? 3.260 2.691 10.745 1.00 98.38 107 ASP A O 1
ATOM 845 N N . LEU A 1 108 ? 3.241 0.476 11.176 1.00 98.50 108 LEU A N 1
ATOM 846 C CA . LEU A 1 108 ? 1.934 0.469 11.837 1.00 98.50 108 LEU A CA 1
ATOM 847 C C . LEU A 1 108 ? 1.940 1.312 13.119 1.00 98.50 108 LEU A C 1
ATOM 849 O O . LEU A 1 108 ? 1.039 2.127 13.338 1.00 98.50 108 LEU A O 1
ATOM 853 N N . ASP A 1 109 ? 2.958 1.153 13.962 1.00 97.88 109 ASP A N 1
ATOM 854 C CA . ASP A 1 109 ? 3.095 1.933 15.192 1.00 97.88 109 ASP A CA 1
ATOM 855 C C . ASP A 1 109 ? 3.259 3.426 14.871 1.00 97.88 109 ASP A C 1
ATOM 857 O O . ASP A 1 109 ? 2.608 4.276 15.483 1.00 97.88 109 ASP A O 1
ATOM 861 N N . ARG A 1 110 ? 4.059 3.760 13.851 1.00 97.88 110 ARG A N 1
ATOM 862 C CA . ARG A 1 110 ? 4.266 5.143 13.404 1.00 97.88 110 ARG A CA 1
ATOM 863 C C . ARG A 1 110 ? 2.964 5.809 12.956 1.00 97.88 110 ARG A C 1
ATOM 865 O O . ARG A 1 110 ? 2.640 6.898 13.434 1.00 97.88 110 ARG A O 1
ATOM 872 N N . VAL A 1 111 ? 2.229 5.194 12.027 1.00 98.12 111 VAL A N 1
ATOM 873 C CA . VAL A 1 111 ? 1.009 5.802 11.471 1.00 98.12 111 VAL A CA 1
ATOM 874 C C . VAL A 1 111 ? -0.102 5.883 12.514 1.00 98.12 111 VAL A C 1
ATOM 876 O O . VAL A 1 111 ? -0.775 6.909 12.620 1.00 98.12 111 VAL A O 1
ATOM 879 N N . THR A 1 112 ? -0.261 4.854 13.349 1.00 98.44 112 THR A N 1
ATOM 880 C CA . THR A 1 112 ? -1.287 4.868 14.397 1.00 98.44 112 THR A CA 1
ATOM 881 C C . THR A 1 112 ? -1.000 5.926 15.457 1.00 98.44 112 THR A C 1
ATOM 883 O O . THR A 1 112 ? -1.923 6.642 15.852 1.00 98.44 112 THR A O 1
ATOM 886 N N . ALA A 1 113 ? 0.264 6.094 15.862 1.00 97.31 113 ALA A N 1
ATOM 887 C CA . ALA A 1 113 ? 0.674 7.147 16.786 1.00 97.31 113 ALA A CA 1
ATOM 888 C C . ALA A 1 113 ? 0.429 8.552 16.211 1.00 97.31 113 ALA A C 1
ATOM 890 O O . ALA A 1 113 ? -0.099 9.410 16.919 1.00 97.31 113 ALA A O 1
ATOM 891 N N . GLU A 1 114 ? 0.746 8.783 14.932 1.00 96.94 114 GLU A N 1
ATOM 892 C CA . GLU A 1 114 ? 0.535 10.078 14.271 1.00 96.94 114 GLU A CA 1
ATOM 893 C C . GLU A 1 114 ? -0.952 10.469 14.255 1.00 96.94 114 GLU A C 1
ATOM 895 O O . GLU A 1 114 ? -1.332 11.570 14.665 1.00 96.94 114 GLU A O 1
ATOM 900 N N . PHE A 1 115 ? -1.830 9.547 13.848 1.00 97.69 115 PHE A N 1
ATOM 901 C CA . PHE A 1 115 ? -3.272 9.803 13.829 1.00 97.69 115 PHE A CA 1
ATOM 902 C C . PHE A 1 115 ? -3.860 9.913 15.247 1.00 97.69 115 PHE A C 1
ATOM 904 O O . PHE A 1 115 ? -4.691 10.791 15.498 1.00 97.69 115 PHE A O 1
ATOM 911 N N . ALA A 1 116 ? -3.409 9.101 16.207 1.00 97.69 116 ALA A N 1
ATOM 912 C CA . ALA A 1 116 ? -3.846 9.218 17.600 1.00 97.69 116 ALA A CA 1
ATOM 913 C C . ALA A 1 116 ? -3.452 10.578 18.205 1.00 97.69 116 ALA A C 1
ATOM 915 O O . ALA A 1 116 ? -4.293 11.257 18.800 1.00 97.69 116 ALA A O 1
ATOM 916 N N . ALA A 1 117 ? -2.218 11.040 17.970 1.00 95.69 117 ALA A N 1
ATOM 917 C CA . ALA A 1 117 ? -1.723 12.337 18.438 1.00 95.69 117 ALA A CA 1
ATOM 918 C C . ALA A 1 117 ? -2.512 13.523 17.857 1.00 95.69 117 ALA A C 1
ATOM 920 O O . ALA A 1 117 ? -2.707 14.536 18.531 1.00 95.69 117 ALA A O 1
ATOM 921 N N . LYS A 1 118 ? -3.034 13.390 16.630 1.00 95.56 118 LYS A N 1
ATOM 922 C CA . LYS A 1 118 ? -3.923 14.389 16.010 1.00 95.56 118 LYS A CA 1
ATOM 923 C C . LYS A 1 118 ? -5.397 14.251 16.427 1.00 95.56 118 LYS A C 1
ATOM 925 O O . LYS A 1 118 ? -6.246 15.032 15.976 1.00 95.56 118 LYS A O 1
ATOM 930 N N . GLY A 1 119 ? -5.711 13.316 17.324 1.00 95.81 119 GLY A N 1
ATOM 931 C CA . GLY A 1 119 ? -7.022 13.149 17.950 1.00 95.81 119 GLY A CA 1
ATOM 932 C C . GLY A 1 119 ? -8.032 12.371 17.108 1.00 95.81 119 GLY A C 1
ATOM 933 O O . GLY A 1 119 ? -9.223 12.673 17.182 1.00 95.81 119 GLY A O 1
ATOM 934 N N . TYR A 1 120 ? -7.573 11.431 16.280 1.00 97.56 120 TYR A N 1
ATOM 935 C CA . TYR A 1 120 ? -8.442 10.457 15.613 1.00 97.56 120 TYR A CA 1
ATOM 936 C C . TYR A 1 120 ? -8.709 9.250 16.529 1.00 97.56 120 TYR A C 1
ATOM 938 O O . TYR A 1 120 ? -7.894 8.916 17.390 1.00 97.56 120 TYR A O 1
ATOM 946 N N . SER A 1 121 ? -9.848 8.578 16.338 1.00 97.50 121 SER A N 1
ATOM 947 C CA . SER A 1 121 ? -10.116 7.284 16.974 1.00 97.50 121 SER A CA 1
ATOM 948 C C . SER A 1 121 ? -9.393 6.193 16.189 1.00 97.50 121 SER A C 1
ATOM 950 O O . SER A 1 121 ? -9.745 5.937 15.040 1.00 97.50 121 SER A O 1
ATOM 952 N N . VAL A 1 122 ? -8.360 5.592 16.781 1.00 98.44 122 VAL A N 1
ATOM 953 C CA . VAL A 1 122 ? -7.436 4.688 16.084 1.00 98.44 122 VAL A CA 1
ATOM 954 C C . VAL A 1 122 ? -7.404 3.308 16.735 1.00 98.44 122 VAL A C 1
ATOM 956 O O . VAL A 1 122 ? -7.282 3.192 17.957 1.00 98.44 122 VAL A O 1
ATOM 959 N N . LEU A 1 123 ? -7.460 2.274 15.897 1.00 98.75 123 LEU A N 1
ATOM 960 C CA . LEU A 1 123 ? -7.207 0.876 16.223 1.00 98.75 123 LEU A CA 1
ATOM 961 C C . LEU A 1 123 ? -6.087 0.328 15.327 1.00 98.75 123 LEU A C 1
ATOM 963 O O . LEU A 1 123 ? -6.024 0.646 14.137 1.00 98.75 123 LEU A O 1
ATOM 967 N N . ALA A 1 124 ? -5.231 -0.521 15.891 1.00 98.75 124 ALA A N 1
ATOM 968 C CA . ALA A 1 124 ? -4.180 -1.229 15.166 1.00 98.75 124 ALA A CA 1
ATOM 969 C C . ALA A 1 124 ? -4.597 -2.680 14.892 1.00 98.75 124 ALA A C 1
ATOM 971 O O . ALA A 1 124 ? -4.962 -3.421 15.807 1.00 98.75 124 ALA A O 1
ATOM 972 N N . PHE A 1 125 ? -4.521 -3.117 13.638 1.00 98.81 125 PHE A N 1
ATOM 973 C CA . PHE A 1 125 ? -4.752 -4.506 13.254 1.00 98.81 125 PHE A CA 1
ATOM 974 C C . PHE A 1 125 ? -3.427 -5.190 12.897 1.00 98.81 125 PHE A C 1
ATOM 976 O O . PHE A 1 125 ? -2.905 -5.045 11.795 1.00 98.81 125 PHE A O 1
ATOM 983 N N . LYS A 1 126 ? -2.886 -5.955 13.852 1.00 98.38 126 LYS A N 1
ATOM 984 C CA . LYS A 1 126 ? -1.560 -6.603 13.763 1.00 98.38 126 LYS A CA 1
ATOM 985 C C . LYS A 1 126 ? -1.576 -7.986 13.105 1.00 98.38 126 LYS A C 1
ATOM 987 O O . LYS A 1 126 ? -0.533 -8.564 12.826 1.00 98.38 126 LYS A O 1
ATOM 992 N N . GLU A 1 127 ? -2.762 -8.525 12.841 1.00 98.19 127 GLU A N 1
ATOM 993 C CA . GLU A 1 127 ? -2.965 -9.910 12.399 1.00 98.19 127 GLU A CA 1
ATOM 994 C C . GLU A 1 127 ? -3.083 -10.038 10.868 1.00 98.19 127 GLU A C 1
ATOM 996 O O . GLU A 1 127 ? -3.616 -11.029 10.365 1.00 98.19 127 GLU A O 1
ATOM 1001 N N . PHE A 1 128 ? -2.601 -9.053 10.096 1.00 98.44 128 PHE A N 1
ATOM 1002 C CA . PHE A 1 128 ? -2.785 -9.025 8.640 1.00 98.44 128 PHE A CA 1
ATOM 1003 C C . PHE A 1 128 ? -2.244 -10.279 7.934 1.00 98.44 128 PHE A C 1
ATOM 1005 O O . PHE A 1 128 ? -2.933 -10.847 7.088 1.00 98.44 128 PHE A O 1
ATOM 1012 N N . ILE A 1 129 ? -1.053 -10.763 8.300 1.00 98.31 129 ILE A N 1
ATOM 1013 C CA . ILE A 1 129 ? -0.480 -11.974 7.686 1.00 98.31 129 ILE A CA 1
ATOM 1014 C C . ILE A 1 129 ? -1.362 -13.202 7.961 1.00 98.31 129 ILE A C 1
ATOM 1016 O O . ILE A 1 129 ? -1.669 -13.963 7.044 1.00 98.31 129 ILE A O 1
ATOM 1020 N N . ASN A 1 130 ? -1.857 -13.362 9.192 1.00 98.19 130 ASN A N 1
ATOM 1021 C CA . ASN A 1 130 ? -2.771 -14.451 9.550 1.00 98.19 130 ASN A CA 1
ATOM 1022 C C . ASN A 1 130 ? -4.119 -14.334 8.820 1.00 98.19 130 ASN A C 1
ATOM 1024 O O . ASN A 1 130 ? -4.674 -15.337 8.359 1.00 98.19 130 ASN A O 1
ATOM 1028 N N . TYR A 1 131 ? -4.616 -13.108 8.645 1.00 98.44 131 TYR A N 1
ATOM 1029 C CA . TYR A 1 131 ? -5.814 -12.814 7.863 1.00 98.44 131 TYR A CA 1
ATOM 1030 C C . TYR A 1 131 ? -5.644 -13.208 6.388 1.00 98.44 131 TYR A C 1
ATOM 1032 O O . TYR A 1 131 ? -6.479 -13.919 5.818 1.00 98.44 131 TYR A O 1
ATOM 1040 N N . ALA A 1 132 ? -4.525 -12.811 5.778 1.00 98.38 132 ALA A N 1
ATOM 1041 C CA . ALA A 1 132 ? -4.190 -13.123 4.392 1.00 98.38 132 ALA A CA 1
ATOM 1042 C C . ALA A 1 132 ? -3.939 -14.624 4.158 1.00 98.38 132 ALA A C 1
ATOM 1044 O O . ALA A 1 132 ? -4.180 -15.122 3.056 1.00 98.38 132 ALA A O 1
ATOM 1045 N N . ASN A 1 133 ? -3.538 -15.355 5.199 1.00 98.56 133 ASN A N 1
ATOM 1046 C CA . ASN A 1 133 ? -3.330 -16.808 5.185 1.00 98.56 133 ASN A CA 1
ATOM 1047 C C . ASN A 1 133 ? -4.595 -17.640 5.466 1.00 98.56 133 ASN A C 1
ATOM 1049 O O . ASN A 1 133 ? -4.538 -18.865 5.398 1.00 98.56 133 ASN A O 1
ATOM 1053 N N . SER A 1 134 ? -5.724 -16.992 5.754 1.00 97.88 134 SER A N 1
ATOM 1054 C CA . SER A 1 134 ? -7.030 -17.631 5.985 1.00 97.88 134 SER A CA 1
ATOM 1055 C C . SER A 1 134 ? -8.005 -17.338 4.834 1.00 97.88 134 SER A C 1
ATOM 1057 O O . SER A 1 134 ? -7.618 -16.718 3.851 1.00 97.88 134 SER A O 1
ATOM 1059 N N . ASP A 1 135 ? -9.281 -17.718 4.953 1.00 97.00 135 ASP A N 1
ATOM 1060 C CA . ASP A 1 135 ? -10.310 -17.485 3.919 1.00 97.00 135 ASP A CA 1
ATOM 1061 C C . ASP A 1 135 ? -11.082 -16.160 4.085 1.00 97.00 135 ASP A C 1
ATOM 1063 O O . ASP A 1 135 ? -12.147 -15.964 3.495 1.00 97.00 135 ASP A O 1
ATOM 1067 N N . TYR A 1 136 ? -10.565 -15.220 4.884 1.00 98.19 136 TYR A N 1
ATOM 1068 C CA . TYR A 1 136 ? -11.249 -13.947 5.111 1.00 98.19 136 TYR A CA 1
ATOM 1069 C C . TYR A 1 136 ? -11.307 -13.067 3.847 1.00 98.19 136 TYR A C 1
ATOM 1071 O O . TYR A 1 136 ? -10.409 -13.158 2.998 1.00 98.19 136 TYR A O 1
ATOM 1079 N N . PRO A 1 137 ? -12.326 -12.196 3.703 1.00 98.19 137 PRO A N 1
ATOM 1080 C CA . PRO A 1 137 ? -12.522 -11.394 2.497 1.00 98.19 137 PRO A CA 1
ATOM 1081 C C . PRO A 1 137 ? -11.341 -10.469 2.168 1.00 98.19 137 PRO A C 1
ATOM 1083 O O . PRO A 1 137 ? -10.979 -9.587 2.944 1.00 98.19 137 PRO A O 1
ATOM 1086 N N . MET A 1 138 ? -10.780 -10.634 0.972 1.00 98.62 138 MET A N 1
ATOM 1087 C CA . MET A 1 138 ? -9.742 -9.766 0.417 1.00 98.62 138 MET A CA 1
ATOM 1088 C C . MET A 1 138 ? -10.086 -9.371 -1.015 1.00 98.62 138 MET A C 1
ATOM 1090 O O . MET A 1 138 ? -10.766 -10.110 -1.730 1.00 98.62 138 MET A O 1
ATOM 1094 N N . GLU A 1 139 ? -9.566 -8.227 -1.434 1.00 98.62 139 GLU A N 1
ATOM 1095 C CA . GLU A 1 139 ? -9.723 -7.657 -2.764 1.00 98.62 139 GLU A CA 1
ATOM 1096 C C . GLU A 1 139 ? -8.352 -7.373 -3.383 1.00 98.62 139 GLU A C 1
ATOM 1098 O O . GLU A 1 139 ? -7.344 -7.205 -2.699 1.00 98.62 139 GLU A O 1
ATOM 1103 N N . LYS A 1 140 ? -8.305 -7.357 -4.714 1.00 98.19 140 LYS A N 1
ATOM 1104 C CA . LYS A 1 140 ? -7.134 -6.953 -5.494 1.00 98.19 140 LYS A CA 1
ATOM 1105 C C . LYS A 1 140 ? -7.591 -6.366 -6.815 1.00 98.19 140 LYS A C 1
ATOM 1107 O O . LYS A 1 140 ? -8.638 -6.759 -7.339 1.00 98.19 140 LYS A O 1
ATOM 1112 N N . TYR A 1 141 ? -6.799 -5.473 -7.388 1.00 97.88 141 TYR A N 1
ATOM 1113 C CA . TYR A 1 141 ? -7.133 -4.900 -8.680 1.00 97.88 141 TYR A CA 1
ATOM 1114 C C . TYR A 1 141 ? -6.984 -5.931 -9.806 1.00 97.88 141 TYR A C 1
ATOM 1116 O O . TYR A 1 141 ? -6.024 -6.714 -9.832 1.00 97.88 141 TYR A O 1
ATOM 1124 N N . PRO A 1 142 ? -7.895 -5.916 -10.794 1.00 96.44 142 PRO A N 1
ATOM 1125 C CA . PRO A 1 142 ? -7.639 -6.561 -12.070 1.00 96.44 142 PRO A CA 1
ATOM 1126 C C . PRO A 1 142 ? -6.325 -6.033 -12.654 1.00 96.44 142 PRO A C 1
ATOM 1128 O O . PRO A 1 142 ? -6.058 -4.837 -12.612 1.00 96.44 142 PRO A O 1
ATOM 1131 N N . ASN A 1 143 ? -5.507 -6.921 -13.216 1.00 96.56 143 ASN A N 1
ATOM 1132 C CA . ASN A 1 143 ? -4.235 -6.560 -13.850 1.00 96.56 143 ASN A CA 1
ATOM 1133 C C . ASN A 1 143 ? -3.208 -5.852 -12.946 1.00 96.56 143 ASN A C 1
ATOM 1135 O O . ASN A 1 143 ? -2.324 -5.175 -13.464 1.00 96.56 143 ASN A O 1
ATOM 1139 N N . TYR A 1 144 ? -3.260 -6.045 -11.621 1.00 97.25 144 TYR A N 1
ATOM 1140 C CA . TYR A 1 144 ? -2.264 -5.499 -10.681 1.00 97.25 144 TYR A CA 1
ATOM 1141 C C . TYR A 1 144 ? -0.806 -5.763 -11.104 1.00 97.25 144 TYR A C 1
ATOM 1143 O O . TYR A 1 144 ? 0.070 -4.937 -10.875 1.00 97.25 144 TYR A O 1
ATOM 1151 N N . TRP A 1 145 ? -0.563 -6.885 -11.789 1.00 96.12 145 TRP A N 1
ATOM 1152 C CA . TRP A 1 145 ? 0.732 -7.282 -12.338 1.00 96.12 145 TRP A CA 1
ATOM 1153 C C . TRP A 1 145 ? 1.325 -6.292 -13.358 1.00 96.12 145 TRP A C 1
ATOM 1155 O O . TRP A 1 145 ? 2.513 -6.374 -13.656 1.00 96.12 145 TRP A O 1
ATOM 1165 N N . MET A 1 146 ? 0.534 -5.354 -13.892 1.00 95.69 146 MET A N 1
ATOM 1166 C CA . MET A 1 146 ? 1.021 -4.282 -14.769 1.00 95.69 146 MET A CA 1
ATOM 1167 C C . MET A 1 146 ? 1.707 -3.138 -14.002 1.00 95.69 146 MET A C 1
ATOM 1169 O O . MET A 1 146 ? 2.480 -2.395 -14.602 1.00 95.69 146 MET A O 1
ATOM 1173 N N . SER A 1 147 ? 1.443 -2.980 -12.699 1.00 95.56 147 SER A N 1
ATOM 1174 C CA . SER A 1 147 ? 2.023 -1.925 -11.854 1.00 95.56 147 SER A CA 1
ATOM 1175 C C . SER A 1 147 ? 2.971 -2.541 -10.825 1.00 95.56 147 SER A C 1
ATOM 1177 O O . SER A 1 147 ? 2.579 -2.945 -9.732 1.00 95.56 147 SER A O 1
ATOM 1179 N N . VAL A 1 148 ? 4.236 -2.677 -11.219 1.00 96.12 148 VAL A N 1
ATOM 1180 C CA . VAL A 1 148 ? 5.276 -3.364 -10.441 1.00 96.12 148 VAL A CA 1
ATOM 1181 C C . VAL A 1 148 ? 6.035 -2.405 -9.520 1.00 96.12 148 VAL A C 1
ATOM 1183 O O . VAL A 1 148 ? 6.235 -1.237 -9.845 1.00 96.12 148 VAL A O 1
ATOM 1186 N N . SER A 1 149 ? 6.504 -2.903 -8.373 1.00 96.38 149 SER A N 1
ATOM 1187 C CA . SER A 1 149 ? 7.306 -2.110 -7.433 1.00 96.38 149 SER A CA 1
ATOM 1188 C C . SER A 1 149 ? 8.775 -1.980 -7.870 1.00 96.38 149 SER A C 1
ATOM 1190 O O . SER A 1 149 ? 9.275 -2.813 -8.632 1.00 96.38 149 SER A O 1
ATOM 1192 N N . PRO A 1 150 ? 9.535 -1.007 -7.330 1.00 95.75 150 PRO A N 1
ATOM 1193 C CA . PRO A 1 150 ? 10.982 -0.940 -7.551 1.00 95.75 150 PRO A CA 1
ATOM 1194 C C . PRO A 1 150 ? 11.715 -2.230 -7.147 1.00 95.75 150 PRO A C 1
ATOM 1196 O O . PRO A 1 150 ? 12.634 -2.666 -7.840 1.00 95.75 150 PRO A O 1
ATOM 1199 N N . GLY A 1 151 ? 11.275 -2.880 -6.062 1.00 95.69 151 GLY A N 1
ATOM 1200 C CA . GLY A 1 151 ? 11.816 -4.168 -5.620 1.00 95.69 151 GLY A CA 1
ATOM 1201 C C . GLY A 1 151 ? 11.583 -5.283 -6.641 1.00 95.69 151 GLY A C 1
ATOM 1202 O O . GLY A 1 151 ? 12.504 -6.044 -6.937 1.00 95.69 151 GLY A O 1
ATOM 1203 N N . TRP A 1 152 ? 10.392 -5.326 -7.244 1.00 96.81 152 TRP A N 1
ATOM 1204 C CA . TRP A 1 152 ? 10.073 -6.251 -8.333 1.00 96.81 152 TRP A CA 1
ATOM 1205 C C . TRP A 1 152 ? 10.994 -6.041 -9.541 1.00 96.81 152 TRP A C 1
ATOM 1207 O O . TRP A 1 152 ? 11.574 -6.999 -10.053 1.00 96.81 152 TRP A O 1
ATOM 1217 N N . VAL A 1 153 ? 11.187 -4.784 -9.963 1.00 96.56 153 VAL A N 1
ATOM 1218 C CA . VAL A 1 153 ? 12.043 -4.447 -11.117 1.00 96.56 153 VAL A CA 1
ATOM 1219 C C . VAL A 1 153 ? 13.487 -4.861 -10.855 1.00 96.56 153 VAL A C 1
ATOM 1221 O O . VAL A 1 153 ? 14.118 -5.480 -11.714 1.00 96.56 153 VAL A O 1
ATOM 1224 N N . ASN A 1 154 ? 14.004 -4.570 -9.659 1.00 95.94 154 ASN A N 1
ATOM 1225 C CA . ASN A 1 154 ? 15.356 -4.957 -9.270 1.00 95.94 154 ASN A CA 1
ATOM 1226 C C . ASN A 1 154 ? 15.545 -6.483 -9.291 1.00 95.94 154 ASN A C 1
ATOM 1228 O O . ASN A 1 154 ? 16.517 -6.963 -9.873 1.00 95.94 154 ASN A O 1
ATOM 1232 N N . ALA A 1 155 ? 14.607 -7.246 -8.722 1.00 95.25 155 ALA A N 1
ATOM 1233 C CA . ALA A 1 155 ? 14.654 -8.708 -8.730 1.00 95.25 155 ALA A CA 1
ATOM 1234 C C . ALA A 1 155 ? 14.693 -9.260 -10.170 1.00 95.25 155 ALA A C 1
ATOM 1236 O O . ALA A 1 155 ? 15.594 -10.023 -10.526 1.00 95.25 155 ALA A O 1
ATOM 1237 N N . ALA A 1 156 ? 13.790 -8.799 -11.043 1.00 95.56 156 ALA A N 1
ATOM 1238 C CA . ALA A 1 156 ? 13.748 -9.235 -12.440 1.00 95.56 156 ALA A CA 1
ATOM 1239 C C . ALA A 1 156 ? 15.034 -8.875 -13.218 1.00 95.56 156 ALA A C 1
ATOM 1241 O O . ALA A 1 156 ? 15.542 -9.674 -14.009 1.00 95.56 156 ALA A O 1
ATOM 1242 N N . LEU A 1 157 ? 15.616 -7.692 -12.979 1.00 95.06 157 LEU A N 1
ATOM 1243 C CA . LEU A 1 157 ? 16.881 -7.274 -13.602 1.00 95.06 157 LEU A CA 1
ATOM 1244 C C . LEU A 1 157 ? 18.092 -8.104 -13.150 1.00 95.06 157 LEU A C 1
ATOM 1246 O O . LEU A 1 157 ? 19.059 -8.219 -13.918 1.00 95.06 157 LEU A O 1
ATOM 1250 N N . ASN A 1 158 ? 18.025 -8.678 -11.947 1.00 94.00 158 ASN A N 1
ATOM 1251 C CA . ASN A 1 158 ? 19.028 -9.580 -11.379 1.00 94.00 158 ASN A CA 1
ATOM 1252 C C . ASN A 1 158 ? 18.789 -11.056 -11.747 1.00 94.00 158 ASN A C 1
ATOM 1254 O O . ASN A 1 158 ? 19.527 -11.928 -11.295 1.00 94.00 158 ASN A O 1
ATOM 1258 N N . GLY A 1 159 ? 17.813 -11.337 -12.619 1.00 93.25 159 GLY A N 1
ATOM 1259 C CA . GLY A 1 159 ? 17.521 -12.686 -13.108 1.00 93.25 159 GLY A CA 1
ATOM 1260 C C . GLY A 1 159 ? 16.673 -13.525 -12.153 1.00 93.25 159 GLY A C 1
ATOM 1261 O O . GLY A 1 159 ? 16.545 -14.732 -12.353 1.00 93.25 159 GLY A O 1
ATOM 1262 N N . GLU A 1 160 ? 16.092 -12.908 -11.126 1.00 94.88 160 GLU A N 1
ATOM 1263 C CA . GLU A 1 160 ? 15.109 -13.557 -10.266 1.00 94.88 160 GLU A CA 1
ATOM 1264 C C . GLU A 1 160 ? 13.739 -13.625 -10.963 1.00 94.88 160 GLU A C 1
ATOM 1266 O O . GLU A 1 160 ? 13.493 -12.977 -11.984 1.00 94.88 160 GLU A O 1
ATOM 1271 N N . LYS A 1 161 ? 12.821 -14.413 -10.392 1.00 94.94 161 LYS A N 1
ATOM 1272 C CA . LYS A 1 161 ? 11.438 -14.556 -10.869 1.00 94.94 161 LYS A CA 1
ATOM 1273 C C . LYS A 1 161 ? 10.462 -13.981 -9.839 1.00 94.94 161 LYS A C 1
ATOM 1275 O O . LYS A 1 161 ? 9.831 -14.758 -9.119 1.00 94.94 161 LYS A O 1
ATOM 1280 N N . PRO A 1 162 ? 10.365 -12.644 -9.711 1.00 96.00 162 PRO A N 1
ATOM 1281 C CA . PRO A 1 162 ? 9.373 -12.046 -8.827 1.00 96.00 162 PRO A CA 1
ATOM 1282 C C . PRO A 1 162 ? 7.955 -12.395 -9.306 1.00 96.00 162 PRO A C 1
ATOM 1284 O O . PRO A 1 162 ? 7.749 -12.767 -10.463 1.00 96.00 162 PRO A O 1
ATOM 1287 N N . GLU A 1 163 ? 6.967 -12.296 -8.412 1.00 96.00 163 GLU A N 1
ATOM 1288 C CA . GLU A 1 163 ? 5.570 -12.641 -8.713 1.00 96.00 163 GLU A CA 1
ATOM 1289 C C . GLU A 1 163 ? 5.107 -11.999 -10.029 1.00 96.00 163 GLU A C 1
ATOM 1291 O O . GLU A 1 163 ? 5.447 -10.860 -10.304 1.00 96.00 163 GLU A O 1
ATOM 1296 N N . SER A 1 164 ? 4.325 -12.703 -10.848 1.00 95.44 164 SER A N 1
ATOM 1297 C CA . SER A 1 164 ? 3.873 -12.280 -12.189 1.00 95.44 164 SER A CA 1
ATOM 1298 C C . SER A 1 164 ? 4.947 -12.179 -13.285 1.00 95.44 164 SER A C 1
ATOM 1300 O O . SER A 1 164 ? 4.587 -12.102 -14.460 1.00 95.44 164 SER A O 1
ATOM 1302 N N . TYR A 1 165 ? 6.243 -12.280 -12.964 1.00 96.38 165 TYR A N 1
ATOM 1303 C CA . TYR A 1 165 ? 7.287 -12.372 -13.985 1.00 96.38 165 TYR A CA 1
ATOM 1304 C C . TYR A 1 165 ? 7.417 -13.800 -14.524 1.00 96.38 165 TYR A C 1
ATOM 1306 O O . TYR A 1 165 ? 7.963 -14.689 -13.872 1.00 96.38 165 TYR A O 1
ATOM 1314 N N . THR A 1 166 ? 6.900 -14.033 -15.731 1.00 93.44 166 THR A N 1
ATOM 1315 C CA . THR A 1 166 ? 6.854 -15.368 -16.357 1.00 93.44 166 THR A CA 1
ATOM 1316 C C . THR A 1 166 ? 7.911 -15.588 -17.438 1.00 93.44 166 THR A C 1
ATOM 1318 O O . THR A 1 166 ? 8.086 -16.712 -17.902 1.00 93.44 166 THR A O 1
ATOM 1321 N N . SER A 1 167 ? 8.619 -14.533 -17.848 1.00 92.12 167 SER A N 1
ATOM 1322 C CA . SER A 1 167 ? 9.649 -14.601 -18.887 1.00 92.12 167 SER A CA 1
ATOM 1323 C C . SER A 1 167 ? 10.968 -15.144 -18.334 1.00 92.12 167 SER A C 1
ATOM 1325 O O . SER A 1 167 ? 11.418 -14.734 -17.269 1.00 92.12 167 SER A O 1
ATOM 1327 N N . ASP A 1 168 ? 11.636 -16.010 -19.097 1.00 91.06 168 ASP A N 1
ATOM 1328 C CA . ASP A 1 168 ? 13.011 -16.449 -18.805 1.00 91.06 168 ASP A CA 1
ATOM 1329 C C . ASP A 1 168 ? 14.076 -15.466 -19.324 1.00 91.06 168 ASP A C 1
ATOM 1331 O O . ASP A 1 168 ? 15.271 -15.629 -19.076 1.00 91.06 168 ASP A O 1
ATOM 1335 N N . LYS A 1 169 ? 13.665 -14.447 -20.084 1.00 92.44 169 LYS A N 1
ATOM 1336 C CA . LYS A 1 169 ? 14.568 -13.401 -20.579 1.00 92.44 169 LYS A CA 1
ATOM 1337 C C . LYS A 1 169 ? 14.674 -12.290 -19.548 1.00 92.44 169 LYS A C 1
ATOM 1339 O O . LYS A 1 169 ? 13.737 -12.068 -18.797 1.00 92.44 169 LYS A O 1
ATOM 1344 N N . LYS A 1 170 ? 15.776 -11.542 -19.548 1.00 91.44 170 LYS A N 1
ATOM 1345 C CA . LYS A 1 170 ? 15.890 -10.300 -18.769 1.00 91.44 170 LYS A CA 1
ATOM 1346 C C . LYS A 1 170 ? 14.915 -9.241 -19.321 1.00 91.44 170 LYS A C 1
ATOM 1348 O O . LYS A 1 170 ? 14.808 -9.151 -20.549 1.00 91.44 170 LYS A O 1
ATOM 1353 N N . PRO A 1 171 ? 14.224 -8.448 -18.479 1.00 94.62 171 PRO A N 1
ATOM 1354 C CA . PRO A 1 171 ? 13.351 -7.396 -18.982 1.00 94.62 171 PRO A CA 1
ATOM 1355 C C . PRO A 1 171 ? 14.171 -6.263 -19.609 1.00 94.62 171 PRO A C 1
ATOM 1357 O O . PRO A 1 171 ? 15.292 -5.973 -19.182 1.00 94.62 171 PRO A O 1
ATOM 1360 N N . VAL A 1 172 ? 13.586 -5.606 -20.609 1.00 95.38 172 VAL A N 1
ATOM 1361 C CA . VAL A 1 172 ? 14.079 -4.331 -21.137 1.00 95.38 172 VAL A CA 1
ATOM 1362 C C . VAL A 1 172 ? 13.312 -3.224 -20.428 1.00 95.38 172 VAL A C 1
ATOM 1364 O O . VAL A 1 172 ? 12.084 -3.253 -20.400 1.00 95.38 172 VAL A O 1
ATOM 1367 N N . ILE A 1 173 ? 14.034 -2.275 -19.837 1.00 96.31 173 ILE A N 1
ATOM 1368 C CA . ILE A 1 173 ? 13.443 -1.131 -19.141 1.00 96.31 173 ILE A CA 1
ATOM 1369 C C . ILE A 1 173 ? 13.586 0.092 -20.034 1.00 96.31 173 ILE A C 1
ATOM 1371 O O . ILE A 1 173 ? 14.673 0.351 -20.549 1.00 96.31 173 ILE A O 1
ATOM 1375 N N . PHE A 1 174 ? 12.498 0.838 -20.186 1.00 95.56 174 PHE A N 1
ATOM 1376 C CA . PHE A 1 174 ? 12.502 2.129 -20.854 1.00 95.56 174 PHE A CA 1
ATOM 1377 C C . PHE A 1 174 ? 12.268 3.227 -19.819 1.00 95.56 174 PHE A C 1
ATOM 1379 O O . PHE A 1 174 ? 11.314 3.159 -19.046 1.00 95.56 174 PHE A O 1
ATOM 1386 N N . GLU A 1 175 ? 13.149 4.221 -19.797 1.00 94.62 175 GLU A N 1
ATOM 1387 C CA . GLU A 1 175 ? 12.847 5.520 -19.207 1.00 94.62 175 GLU A CA 1
ATOM 1388 C C . GLU A 1 175 ? 12.178 6.345 -20.302 1.00 94.62 175 GLU A C 1
ATOM 1390 O O . GLU A 1 175 ? 12.758 6.556 -21.363 1.00 94.62 175 GLU A O 1
ATOM 1395 N N . VAL A 1 176 ? 10.922 6.719 -20.081 1.00 93.50 176 VAL A N 1
ATOM 1396 C CA . VAL A 1 176 ? 10.097 7.383 -21.092 1.00 93.50 176 VAL A CA 1
ATOM 1397 C C . VAL A 1 176 ? 9.986 8.853 -20.720 1.00 93.50 176 VAL A C 1
ATOM 1399 O O . VAL A 1 176 ? 9.434 9.183 -19.669 1.00 93.50 176 VAL A O 1
ATOM 1402 N N . SER A 1 177 ? 10.508 9.731 -21.569 1.00 91.25 177 SER A N 1
ATOM 1403 C CA . SER A 1 177 ? 10.412 11.181 -21.398 1.00 91.25 177 SER A CA 1
ATOM 1404 C C . SER A 1 177 ? 10.431 11.896 -22.748 1.00 91.25 177 SER A C 1
ATOM 1406 O O . SER A 1 177 ? 10.759 11.307 -23.775 1.00 91.25 177 SER A O 1
ATOM 1408 N N . TRP A 1 178 ? 10.009 13.159 -22.752 1.00 89.94 178 TRP A N 1
ATOM 1409 C CA . TRP A 1 178 ? 9.983 13.985 -23.957 1.00 89.94 178 TRP A CA 1
ATOM 1410 C C . TRP A 1 178 ? 11.375 14.547 -24.289 1.00 89.94 178 TRP A C 1
ATOM 1412 O O . TRP A 1 178 ? 12.071 15.036 -23.391 1.00 89.94 178 TRP A O 1
ATOM 1422 N N . GLY A 1 179 ? 11.723 14.555 -25.580 1.00 86.81 179 GLY A N 1
ATOM 1423 C CA . GLY A 1 179 ? 12.962 15.121 -26.119 1.00 86.81 179 GLY A CA 1
ATOM 1424 C C . GLY A 1 179 ? 14.113 14.117 -26.192 1.00 86.81 179 GLY A C 1
ATOM 1425 O O . GLY A 1 179 ? 13.993 12.985 -25.746 1.00 86.81 179 GLY A O 1
ATOM 1426 N N . GLU A 1 180 ? 15.240 14.527 -26.780 1.00 88.44 180 GLU A N 1
ATOM 1427 C CA . GLU A 1 180 ? 16.431 13.671 -26.897 1.00 88.44 180 GLU A CA 1
ATOM 1428 C C . GLU A 1 180 ? 17.092 13.401 -25.532 1.00 88.44 180 GLU A C 1
ATOM 1430 O O . GLU A 1 180 ? 16.980 14.198 -24.593 1.00 88.44 180 GLU A O 1
ATOM 1435 N N . ALA A 1 181 ? 17.859 12.309 -25.435 1.00 84.81 181 ALA 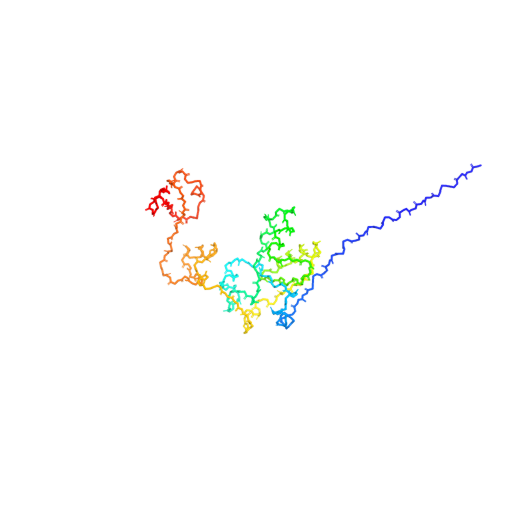A N 1
ATOM 1436 C CA . ALA A 1 181 ? 18.456 11.842 -24.179 1.00 84.81 181 ALA A CA 1
ATOM 1437 C C . ALA A 1 181 ? 19.324 12.907 -23.481 1.00 84.81 181 ALA A C 1
ATOM 1439 O O . ALA A 1 181 ? 19.307 13.016 -22.256 1.00 84.81 181 ALA A O 1
ATOM 1440 N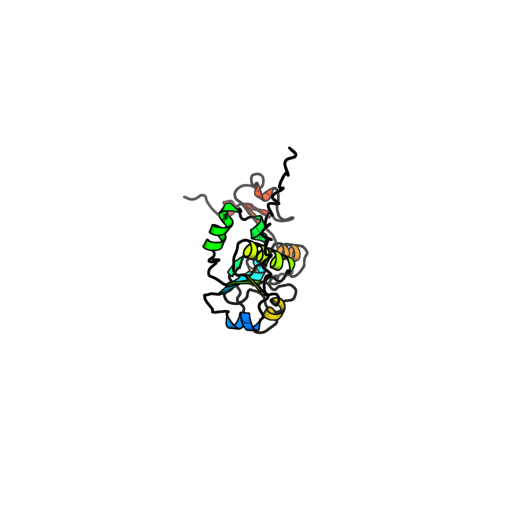 N . GLU A 1 182 ? 20.062 13.721 -24.242 1.00 82.88 182 GLU A N 1
ATOM 1441 C CA . GLU A 1 182 ? 20.912 14.799 -23.716 1.00 82.88 182 GLU A CA 1
ATOM 1442 C C . GLU A 1 182 ? 20.106 15.959 -23.113 1.00 82.88 182 GLU A C 1
ATOM 1444 O O . GLU A 1 182 ? 20.629 16.737 -22.313 1.00 82.88 182 GLU A O 1
ATOM 1449 N N . GLN A 1 183 ? 18.842 16.094 -23.512 1.00 79.62 183 GLN A N 1
ATOM 1450 C CA . GLN A 1 183 ? 17.923 17.136 -23.055 1.00 79.62 183 GLN A CA 1
ATOM 1451 C C . GLN A 1 183 ? 17.027 16.632 -21.916 1.00 79.62 183 GLN A C 1
ATOM 1453 O O . GLN A 1 183 ? 16.516 17.434 -21.125 1.00 79.62 183 GLN A O 1
ATOM 1458 N N . SER A 1 184 ? 16.880 15.311 -21.792 1.00 77.88 184 SER A N 1
ATOM 1459 C CA . SER A 1 184 ? 16.103 14.677 -20.736 1.00 77.88 184 SER A CA 1
ATOM 1460 C C . SER A 1 184 ? 16.798 14.790 -19.375 1.00 77.88 184 SER A C 1
ATOM 1462 O O . SER A 1 184 ? 17.735 14.064 -19.027 1.00 77.88 184 SER A O 1
ATOM 1464 N N . LYS A 1 185 ? 16.294 15.709 -18.542 1.00 76.31 185 LYS A N 1
ATOM 1465 C CA . LYS A 1 185 ? 16.741 15.845 -17.147 1.00 76.31 185 LYS A CA 1
ATOM 1466 C C . LYS A 1 185 ? 16.464 14.581 -16.333 1.00 76.31 185 LYS A C 1
ATOM 1468 O O . LYS A 1 185 ? 17.288 14.242 -15.486 1.00 76.31 185 LYS A O 1
ATOM 1473 N N . SER A 1 186 ? 15.347 13.891 -16.579 1.00 75.19 186 SER A N 1
ATOM 1474 C CA . SER A 1 186 ? 15.001 12.644 -15.885 1.00 75.19 186 SER A CA 1
ATOM 1475 C C . SER A 1 186 ? 15.954 11.510 -16.251 1.00 75.19 186 SER A C 1
ATOM 1477 O O . SER A 1 186 ? 16.349 10.750 -15.370 1.00 75.19 186 SER A O 1
ATOM 1479 N N . TYR A 1 187 ? 16.424 11.447 -17.500 1.00 83.81 187 TYR A N 1
ATOM 1480 C CA . TYR A 1 187 ? 17.389 10.431 -17.907 1.00 83.81 187 TYR A CA 1
ATOM 1481 C C . TYR A 1 187 ? 18.795 10.650 -17.327 1.00 83.81 187 TYR A C 1
ATOM 1483 O O . TYR A 1 187 ? 19.589 9.717 -17.268 1.00 83.81 187 TYR A O 1
ATOM 1491 N N . SER A 1 188 ? 19.132 11.838 -16.815 1.00 82.38 188 SER A N 1
ATOM 1492 C CA . SER A 1 188 ? 20.444 12.063 -16.182 1.00 82.38 188 SER A CA 1
ATOM 1493 C C . SER A 1 188 ? 20.688 11.195 -14.933 1.00 82.38 188 SER A C 1
ATOM 1495 O O . SER A 1 188 ? 21.835 10.909 -14.592 1.00 82.38 188 SER A O 1
ATOM 1497 N N . THR A 1 189 ? 19.623 10.734 -14.265 1.00 87.50 189 THR A N 1
ATOM 1498 C CA . THR A 1 189 ? 19.667 9.751 -13.173 1.00 87.50 189 THR A CA 1
ATOM 1499 C C . THR A 1 189 ? 18.526 8.752 -13.360 1.00 87.50 189 THR A C 1
ATOM 1501 O O . THR A 1 189 ? 17.384 9.036 -13.018 1.00 87.50 189 THR A O 1
ATOM 1504 N N . HIS A 1 190 ? 18.837 7.573 -13.897 1.00 90.50 190 HIS A N 1
ATOM 1505 C CA . HIS A 1 190 ? 17.850 6.557 -14.276 1.00 90.50 190 HIS A CA 1
ATOM 1506 C C . HIS A 1 190 ? 18.190 5.173 -13.703 1.00 90.50 190 HIS A C 1
ATOM 1508 O O . HIS A 1 190 ? 19.286 4.929 -13.191 1.00 90.50 190 HIS A O 1
ATOM 1514 N N . ILE A 1 191 ? 17.238 4.238 -13.805 1.00 94.31 191 ILE A N 1
ATOM 1515 C CA . ILE A 1 191 ? 17.451 2.827 -13.453 1.00 94.31 191 ILE A CA 1
ATOM 1516 C C . ILE A 1 191 ? 18.584 2.264 -14.314 1.00 94.31 191 ILE A C 1
ATOM 1518 O O . ILE A 1 191 ? 18.534 2.327 -15.539 1.00 94.31 191 ILE A O 1
ATOM 1522 N N . LYS A 1 192 ? 19.597 1.663 -13.684 1.00 90.44 192 LYS A N 1
ATOM 1523 C CA . LYS A 1 192 ? 20.769 1.127 -14.386 1.00 90.44 192 LYS A CA 1
ATOM 1524 C C . LYS A 1 192 ? 20.372 0.156 -15.506 1.00 90.44 192 LYS A C 1
ATOM 1526 O O . LYS A 1 192 ? 19.794 -0.898 -15.247 1.00 90.44 192 LYS A O 1
ATOM 1531 N N . GLY A 1 193 ? 20.783 0.477 -16.734 1.00 91.19 193 GLY A N 1
ATOM 1532 C CA . GLY A 1 193 ? 20.520 -0.336 -17.925 1.00 91.19 193 GLY A CA 1
ATOM 1533 C C . GLY A 1 193 ? 19.167 -0.075 -18.591 1.00 91.19 193 GLY A C 1
ATOM 1534 O O . GLY A 1 193 ? 18.829 -0.799 -19.524 1.00 91.19 193 GLY A O 1
ATOM 1535 N N . ALA A 1 194 ? 18.403 0.921 -18.129 1.00 94.88 194 ALA A N 1
ATOM 1536 C CA . ALA A 1 194 ? 17.249 1.414 -18.867 1.00 94.88 194 ALA A CA 1
ATOM 1537 C C . ALA A 1 194 ? 17.688 2.155 -20.138 1.00 94.88 194 ALA A C 1
ATOM 1539 O O . ALA A 1 194 ? 18.743 2.785 -20.163 1.00 94.88 194 ALA A O 1
ATOM 1540 N N . TYR A 1 195 ? 16.864 2.077 -21.177 1.00 94.38 195 TYR A N 1
ATOM 1541 C CA . TYR A 1 195 ? 17.023 2.833 -22.413 1.00 94.38 195 TYR A CA 1
ATOM 1542 C C . TYR A 1 195 ? 16.131 4.067 -22.363 1.00 94.38 195 TYR A C 1
ATOM 1544 O O . TYR A 1 195 ? 14.963 3.957 -21.995 1.00 94.38 195 TYR A O 1
ATOM 1552 N N . HIS A 1 196 ? 16.654 5.220 -22.764 1.00 94.94 196 HIS A N 1
ATOM 1553 C CA . HIS A 1 196 ? 15.811 6.383 -23.000 1.00 94.94 196 HIS A CA 1
ATOM 1554 C C . HIS A 1 196 ? 14.875 6.124 -24.192 1.00 94.94 196 HIS A C 1
ATOM 1556 O O . HIS A 1 196 ? 15.305 5.612 -25.231 1.00 94.94 196 HIS A O 1
ATOM 1562 N N . PHE A 1 197 ? 13.602 6.466 -24.030 1.00 94.44 197 PHE A N 1
ATOM 1563 C CA . PHE A 1 197 ? 12.571 6.393 -25.055 1.00 94.44 197 PHE A CA 1
ATOM 1564 C C . PHE A 1 197 ? 11.944 7.778 -25.217 1.00 94.44 197 PHE A C 1
ATOM 1566 O O . PHE A 1 197 ? 11.177 8.213 -24.353 1.00 94.44 197 PHE A O 1
ATOM 1573 N N . ASN A 1 198 ? 12.270 8.446 -26.326 1.00 92.56 198 ASN A N 1
ATOM 1574 C CA . ASN A 1 198 ? 11.700 9.745 -26.667 1.00 92.56 198 ASN A CA 1
ATOM 1575 C C . ASN A 1 198 ? 10.252 9.558 -27.146 1.00 92.56 198 ASN A C 1
ATOM 1577 O O . ASN A 1 198 ? 9.988 8.783 -28.072 1.00 92.56 198 ASN A O 1
ATOM 1581 N N . THR A 1 199 ? 9.307 10.264 -26.524 1.00 92.50 199 THR A N 1
ATOM 1582 C CA . THR A 1 199 ? 7.888 10.172 -26.888 1.00 92.50 199 THR A CA 1
ATOM 1583 C C . THR A 1 199 ? 7.600 10.649 -28.317 1.00 92.50 199 THR A C 1
ATOM 1585 O O . THR A 1 199 ? 6.726 10.066 -28.959 1.00 92.50 199 THR A O 1
ATOM 1588 N N . ASP A 1 200 ? 8.404 11.562 -28.886 1.00 91.19 200 ASP A N 1
ATOM 1589 C CA . ASP A 1 200 ? 8.281 12.038 -30.282 1.00 91.19 200 ASP A CA 1
ATOM 1590 C C . ASP A 1 200 ? 8.409 10.907 -31.327 1.00 91.19 200 ASP A C 1
ATOM 1592 O O . ASP A 1 200 ? 8.040 11.066 -32.491 1.00 91.19 200 ASP A O 1
ATOM 1596 N N . TRP A 1 201 ? 8.933 9.736 -30.950 1.00 91.88 201 TRP A N 1
ATOM 1597 C CA . TRP A 1 201 ? 9.002 8.579 -31.849 1.00 91.88 201 TRP A CA 1
ATOM 1598 C C . TRP A 1 201 ? 7.642 7.915 -32.089 1.00 91.88 201 TRP A C 1
ATOM 1600 O O . TRP A 1 201 ? 7.494 7.156 -33.050 1.00 91.88 201 TRP A O 1
ATOM 1610 N N . ILE A 1 202 ? 6.666 8.158 -31.209 1.00 92.94 202 ILE A N 1
ATOM 1611 C CA . ILE A 1 202 ? 5.336 7.534 -31.254 1.00 92.94 202 ILE A CA 1
ATOM 1612 C C . ILE A 1 202 ? 4.181 8.536 -31.224 1.00 92.94 202 ILE A C 1
ATOM 1614 O O . ILE A 1 202 ? 3.036 8.136 -31.439 1.00 92.94 202 ILE A O 1
ATOM 1618 N N . GLU A 1 203 ? 4.453 9.815 -30.979 1.00 90.38 203 GLU A N 1
ATOM 1619 C CA . GLU A 1 203 ? 3.457 10.881 -30.973 1.00 90.38 203 GLU A CA 1
ATOM 1620 C C . GLU A 1 203 ? 3.878 12.039 -31.881 1.00 90.38 203 GLU A C 1
ATOM 1622 O O . GLU A 1 203 ? 5.050 12.220 -32.191 1.00 90.38 203 GLU A O 1
ATOM 1627 N N . ASN A 1 204 ? 2.900 12.822 -32.332 1.00 83.50 204 ASN A N 1
ATOM 1628 C CA . ASN A 1 204 ? 3.153 14.091 -33.006 1.00 83.50 204 ASN A CA 1
ATOM 1629 C C . ASN A 1 204 ? 2.692 15.219 -32.085 1.00 83.50 204 ASN A C 1
ATOM 1631 O O . ASN A 1 204 ? 1.776 15.020 -31.281 1.00 83.50 204 ASN A O 1
ATOM 1635 N N . ALA A 1 205 ? 3.274 16.410 -32.246 1.00 75.31 205 ALA A N 1
ATOM 1636 C CA . ALA A 1 205 ? 2.813 17.599 -31.540 1.00 75.31 205 ALA A CA 1
ATOM 1637 C C . ALA A 1 205 ? 1.285 17.769 -31.696 1.00 75.31 205 ALA A C 1
ATOM 1639 O O . ALA A 1 205 ? 0.760 17.492 -32.783 1.00 75.31 205 ALA A O 1
ATOM 1640 N N . PRO A 1 206 ? 0.574 18.219 -30.642 1.00 72.69 206 PRO A N 1
ATOM 1641 C CA . PRO A 1 206 ? -0.848 18.519 -30.742 1.00 72.69 206 PRO A CA 1
ATOM 1642 C C . PRO A 1 206 ? -1.099 19.445 -31.937 1.00 72.69 206 PRO A C 1
ATOM 1644 O O . PRO A 1 206 ? -0.439 20.479 -32.062 1.00 72.69 206 PRO A O 1
ATOM 1647 N N . VAL A 1 207 ? -2.012 19.038 -32.821 1.00 59.50 207 VAL A N 1
ATOM 1648 C CA . VAL A 1 207 ? -2.474 19.838 -33.968 1.00 59.50 207 VAL A CA 1
ATOM 1649 C C . VAL A 1 207 ? -3.422 20.940 -33.526 1.00 59.50 207 VAL A C 1
ATOM 1651 O O . VAL A 1 207 ? -4.249 20.672 -32.624 1.00 59.50 207 VAL A O 1
#

Foldseek 3Di:
DDDDDDDDPPDPPPPDPPQPPAAADDPVRCLVCLVPPLEAEEEQEDPLQQQWFDDPLFPGGHFARRHDYDHLVCVVVDDPVCVVVVCVVVVQDQSHAYEYEDQDVVSQVNVQSVCVSVPHNYHYYNCVRVCRNDPHHGDHHDPSVVPDDPVRLVCLQVQHQGPPRPDNDRDAAEDEDADDLVPDPANVDDDPRHHYDHCVVPDDPDD

Secondary structure (DSSP, 8-state):
---------------------PEE--HHHHHHTTT-TTEEEEE-S-HHHHHTPPPTT-SS-SEETTPEE--GGGGGTS-GGGHHHHHHHTT--TTSEEEEE-SSHHHHHHHHHHHHHTT-EEEE---HHHHHTTT--EE--TTGGGS--HHHHHHHHTT---TT---SSPPP-EEEESS-TTT-TTTTS--TTPEEEEGGGT-----

Radius of gyration: 24.78 Å; chains: 1; bounding box: 41×63×97 Å

Organism: NCBI:txid158849

pLDDT: mean 90.21, std 15.75, range [37.47, 98.88]

InterPro domains:
  IPR001763 Rhodanese-like domain [PF00581] (26-121)
  IPR001763 Rhodanese-like domain [PS50206] (35-140)
  IPR001763 Rhodanese-like domain [SM00450] (25-134)
  IPR036873 Rhodanese-like domain superfamily [G3DSA:3.40.250.10] (21-133)
  IPR036873 Rhodanese-like domain superfamily [SSF52821] (22-137)